Protein AF-A0A383CUU1-F1 (afdb_monomer_lite)

Foldseek 3Di:
DKDQPQPFDKFFAFKAKWFAQAAADPDFDFQCNFAPHQFPWKWFDDPNDTDTDDSRDGGDHFAIMITHHRGIDTTGHIHHGDPFPKDKFFAFKGKGAHHQDKFFVVLVCVVAVQWPFKWFADPLGIDGDRMGHRTTIMITHGNGIDIDRNVVRRVCVVDDDDDDDDDDDDAFDWDWDADPVGRIAIAGEADQDWDFDHPDDDAQDWDKWKADPVRTTTSYDHHDPDDDDIDMDTGHRD

Sequence (238 aa):
NYYPDKNNSSLHAGWNLLSFPLTGELGTHTIADILPTAPLSVFAFTGGSYETVATTASLVPGRGYWVNLPSGGAWTIVGQLVTNKNVSIAAGWQMIGAFDKEIDVAVLKLAYSTIQSVFGYDSEGYYHAKDMKPGKGYWANFGAAVTIDFLALEEASGSVATKPVVAPPTAPAILVASTDEGKEQQLQLGADYVHHLPPRPPAGTFDIRIHDDSGNASWGVVRQSLPATYRVTLQAVN

Secondary structure (DSSP, 8-state):
--------EEE-SEEEEEE--SBPGGG--BHHHHSSS--SEEEEEETTEEEE--TTSBPPTTBEEEEEESS-EEE----BPPS--EEEE-SEEEEEEB-SS-EEHHHHHHH-TTEEEEEEEETTEEEE-SEE-BTBEEEEEESS-EEEEHHHHHHHTT--PPPP------PPEEEEEE-TTS-EEEEEEEES--PBPPSPPPTTS-EEEEE-TT--EESEEE--SS----EEEEE---

pLDDT: mean 82.27, std 15.25, range [32.5, 97.69]

Radius of gyration: 18.63 Å; chains: 1; bounding box: 54×38×46 Å

Organism: NCBI:txid408172

Structure (mmCIF, N/CA/C/O backbone):
data_AF-A0A383CUU1-F1
#
_entry.id   AF-A0A383CUU1-F1
#
loop_
_atom_site.group_PDB
_atom_site.id
_atom_site.type_symbol
_atom_site.label_atom_id
_atom_site.label_alt_id
_atom_site.label_comp_id
_atom_site.label_asym_id
_atom_site.label_entity_id
_atom_site.label_seq_id
_atom_site.pdbx_PDB_ins_code
_atom_site.Cartn_x
_atom_site.Cartn_y
_atom_site.Cartn_z
_atom_site.occupancy
_atom_site.B_iso_or_equiv
_atom_site.auth_seq_id
_atom_site.auth_comp_id
_atom_site.auth_asym_id
_atom_site.auth_atom_id
_atom_site.pdbx_PDB_model_num
ATOM 1 N N . ASN A 1 1 ? 16.512 14.968 -18.721 1.00 32.50 1 ASN A N 1
ATOM 2 C CA . ASN A 1 1 ? 15.066 14.672 -18.665 1.00 32.50 1 ASN A CA 1
ATOM 3 C C . ASN A 1 1 ? 14.583 14.891 -17.245 1.00 32.50 1 ASN A C 1
ATOM 5 O O . ASN A 1 1 ? 14.475 13.942 -16.485 1.00 32.50 1 ASN A O 1
ATOM 9 N N . TYR A 1 2 ? 14.397 16.162 -16.893 1.00 34.38 2 TYR A N 1
ATOM 10 C CA . TYR A 1 2 ? 13.783 16.610 -15.645 1.00 34.38 2 TYR A CA 1
ATOM 11 C C . TYR A 1 2 ? 12.270 16.507 -15.843 1.00 34.38 2 TYR A C 1
ATOM 13 O O . TYR A 1 2 ? 11.777 17.038 -16.838 1.00 34.38 2 TYR A O 1
ATOM 21 N N . TYR A 1 3 ? 11.559 15.787 -14.976 1.00 40.22 3 TYR A N 1
ATOM 22 C CA . TYR A 1 3 ? 10.095 15.763 -14.975 1.00 40.22 3 TYR A CA 1
ATOM 23 C C . TYR A 1 3 ? 9.596 16.823 -13.982 1.00 40.22 3 TYR A C 1
ATOM 25 O O . TYR A 1 3 ? 9.692 16.603 -12.777 1.00 40.22 3 TYR A O 1
ATOM 33 N N . PRO A 1 4 ? 9.099 17.986 -14.447 1.00 33.94 4 PRO A N 1
ATOM 34 C CA . PRO A 1 4 ? 8.536 19.022 -13.586 1.00 33.94 4 PRO A CA 1
ATOM 35 C C . PRO A 1 4 ? 7.071 18.760 -13.217 1.00 33.94 4 PRO A C 1
ATOM 37 O O . PRO A 1 4 ? 6.442 19.655 -12.649 1.00 33.94 4 PRO A O 1
ATOM 40 N N . ASP A 1 5 ? 6.504 17.593 -13.558 1.00 39.03 5 ASP A N 1
ATOM 41 C CA . ASP A 1 5 ? 5.102 17.300 -13.273 1.00 39.03 5 ASP A CA 1
ATOM 42 C C . ASP A 1 5 ? 4.894 17.219 -11.767 1.00 39.03 5 ASP A C 1
ATOM 44 O O . ASP A 1 5 ? 5.184 16.246 -11.069 1.00 39.03 5 ASP A O 1
ATOM 48 N N . LYS A 1 6 ? 4.414 18.358 -11.284 1.00 42.53 6 LYS A N 1
ATOM 49 C CA . LYS A 1 6 ? 4.060 18.697 -9.925 1.00 42.53 6 LYS A CA 1
ATOM 50 C C . LYS A 1 6 ? 2.872 17.827 -9.532 1.00 42.53 6 LYS A C 1
ATOM 52 O O . LYS A 1 6 ? 1.737 18.298 -9.499 1.00 42.53 6 LYS A O 1
ATOM 57 N N . ASN A 1 7 ? 3.127 16.556 -9.235 1.00 45.34 7 ASN A N 1
ATOM 58 C CA . ASN A 1 7 ? 2.178 15.689 -8.549 1.00 45.34 7 ASN A CA 1
ATOM 59 C C . ASN A 1 7 ? 2.023 16.226 -7.127 1.00 45.34 7 ASN A C 1
ATOM 61 O O . ASN A 1 7 ? 2.636 15.730 -6.187 1.00 45.34 7 ASN A O 1
ATOM 65 N N . ASN A 1 8 ? 1.249 17.306 -6.992 1.00 46.88 8 ASN A N 1
ATOM 66 C CA . ASN A 1 8 ? 0.996 18.013 -5.747 1.00 46.88 8 ASN A CA 1
ATOM 67 C C . ASN A 1 8 ? 0.046 17.177 -4.887 1.00 46.88 8 ASN A C 1
ATOM 69 O O . ASN A 1 8 ? -1.123 17.501 -4.696 1.00 46.88 8 ASN A O 1
ATOM 73 N N . SER A 1 9 ? 0.548 16.044 -4.416 1.00 57.59 9 SER A N 1
ATOM 74 C CA . SER A 1 9 ? -0.109 15.248 -3.401 1.00 57.59 9 SER A CA 1
ATOM 75 C C . SER A 1 9 ? 0.094 15.968 -2.075 1.00 57.59 9 SER A C 1
ATOM 77 O O . SER A 1 9 ? 1.211 16.022 -1.564 1.00 57.59 9 SER A O 1
ATOM 79 N N . SER A 1 10 ? -0.969 16.542 -1.515 1.00 74.31 10 SER A N 1
ATOM 80 C CA . SER A 1 10 ? -0.917 17.067 -0.153 1.00 74.31 10 SER A CA 1
ATOM 81 C C . SER A 1 10 ? -0.683 15.910 0.814 1.00 74.31 10 SER A C 1
ATOM 83 O O . SER A 1 10 ? -1.452 14.943 0.832 1.00 74.31 10 SER A O 1
ATOM 85 N N . LEU A 1 11 ? 0.390 16.003 1.591 1.00 87.62 11 LEU A N 1
ATOM 86 C CA . LEU A 1 11 ? 0.636 15.127 2.728 1.00 87.62 11 LEU A CA 1
ATOM 87 C C . LEU A 1 11 ? -0.047 15.719 3.953 1.00 87.62 11 LEU A C 1
ATOM 89 O O . LEU A 1 11 ? -0.121 16.943 4.093 1.00 87.62 11 LEU A O 1
ATOM 93 N N . HIS A 1 12 ? -0.528 14.864 4.845 1.00 87.62 12 HIS A N 1
ATOM 94 C CA . HIS A 1 12 ? -1.122 15.283 6.110 1.00 87.62 12 HIS A CA 1
ATOM 95 C C . HIS A 1 12 ? -0.222 14.900 7.286 1.00 87.62 12 HIS A C 1
ATOM 97 O O . HIS A 1 12 ? 0.665 14.056 7.157 1.00 87.62 12 HIS A O 1
ATOM 103 N N . ALA A 1 13 ? -0.448 15.527 8.441 1.00 89.31 13 ALA A N 1
ATOM 104 C CA . ALA A 1 13 ? 0.181 15.085 9.680 1.00 89.31 13 ALA A CA 1
ATOM 105 C C . ALA A 1 13 ? -0.281 13.655 10.016 1.00 89.31 13 ALA A C 1
ATOM 107 O O . ALA A 1 13 ? -1.430 13.289 9.744 1.00 89.31 13 ALA A O 1
ATOM 108 N N . GLY A 1 14 ? 0.600 12.850 10.602 1.00 91.19 14 GLY A N 1
ATOM 109 C CA . GLY A 1 14 ? 0.352 11.436 10.859 1.00 91.19 14 GLY A CA 1
ATOM 110 C C . GLY A 1 14 ? 0.777 10.523 9.704 1.00 91.19 14 GLY A C 1
ATOM 111 O O . GLY A 1 14 ? 1.650 10.853 8.897 1.00 91.19 14 GLY A O 1
ATOM 112 N N . TRP A 1 15 ? 0.167 9.340 9.645 1.00 93.19 15 TRP A N 1
ATOM 113 C CA . TRP A 1 15 ? 0.518 8.278 8.702 1.00 93.19 15 TRP A CA 1
ATOM 114 C C . TRP A 1 15 ? 0.033 8.541 7.280 1.00 93.19 15 TRP A C 1
ATOM 116 O O . TRP A 1 15 ? -1.159 8.668 7.051 1.00 93.19 15 TRP A O 1
ATOM 126 N N . ASN A 1 16 ? 0.950 8.516 6.317 1.00 93.44 16 ASN A N 1
ATOM 127 C CA . ASN A 1 16 ? 0.679 8.585 4.886 1.00 93.44 16 ASN A CA 1
ATOM 128 C C . ASN A 1 16 ? 1.178 7.293 4.218 1.00 93.44 16 ASN A C 1
ATOM 130 O O . ASN A 1 16 ? 2.257 6.802 4.560 1.00 93.44 16 ASN A O 1
ATOM 134 N N . LEU A 1 17 ? 0.430 6.761 3.246 1.00 94.81 17 LEU A N 1
ATOM 135 C CA . LEU A 1 17 ? 0.862 5.631 2.419 1.00 94.81 17 LEU A CA 1
ATOM 136 C C . LEU A 1 17 ? 1.432 6.163 1.099 1.00 94.81 17 LEU A C 1
ATOM 138 O O . LEU A 1 17 ? 0.693 6.662 0.249 1.00 94.81 17 LEU A O 1
ATOM 142 N N . LEU A 1 18 ? 2.753 6.097 0.942 1.00 92.81 18 LEU A N 1
ATOM 143 C CA . LEU A 1 18 ? 3.490 6.728 -0.156 1.00 92.81 18 LEU A CA 1
ATOM 144 C C . LEU A 1 18 ? 4.252 5.695 -0.979 1.00 92.81 18 LEU A C 1
ATOM 146 O O . LEU A 1 18 ? 4.607 4.633 -0.483 1.00 92.81 18 LEU A O 1
ATOM 150 N N . SER A 1 19 ? 4.536 6.012 -2.234 1.00 92.25 19 SER A N 1
ATOM 151 C CA . SER A 1 19 ? 5.450 5.251 -3.084 1.00 92.25 19 SER A CA 1
ATOM 152 C C . SER A 1 19 ? 6.331 6.208 -3.864 1.00 92.25 19 SER A C 1
ATOM 154 O O . SER A 1 19 ? 5.943 7.345 -4.104 1.00 92.25 19 SER A O 1
ATOM 156 N N . PHE A 1 20 ? 7.525 5.775 -4.253 1.00 87.44 20 PHE A N 1
ATOM 157 C CA . PHE A 1 20 ? 8.417 6.617 -5.035 1.00 87.44 20 PHE A CA 1
ATOM 158 C C . PHE A 1 20 ? 8.351 6.232 -6.521 1.00 87.44 20 PHE A C 1
ATOM 160 O O . PHE A 1 20 ? 8.682 5.097 -6.856 1.00 87.44 20 PHE A O 1
ATOM 167 N N . PRO A 1 21 ? 7.917 7.133 -7.420 1.00 85.81 21 PRO A N 1
ATOM 168 C CA . PRO A 1 21 ? 7.701 6.790 -8.825 1.00 85.81 21 PRO A CA 1
ATOM 169 C C . PRO A 1 21 ? 8.946 6.923 -9.713 1.00 85.81 21 PRO A C 1
ATOM 171 O O . PRO A 1 21 ? 8.952 6.422 -10.834 1.00 85.81 21 PRO A O 1
ATOM 174 N N . LEU A 1 22 ? 9.985 7.617 -9.242 1.00 83.06 22 LEU A N 1
ATOM 175 C CA . LEU A 1 22 ? 11.176 7.973 -10.020 1.00 83.06 22 LEU A CA 1
ATOM 176 C C . LEU A 1 22 ? 12.418 7.271 -9.472 1.00 83.06 22 LEU A C 1
ATOM 178 O O . LEU A 1 22 ? 12.426 6.780 -8.351 1.00 83.06 22 LEU A O 1
ATOM 182 N N . THR A 1 23 ? 13.501 7.249 -10.238 1.00 74.81 23 THR A N 1
ATOM 183 C CA . THR A 1 23 ? 14.843 6.997 -9.695 1.00 74.81 23 THR A CA 1
ATOM 184 C C . THR A 1 23 ? 15.490 8.314 -9.306 1.00 74.81 23 THR A C 1
ATOM 186 O O . THR A 1 23 ? 15.286 9.330 -9.967 1.00 74.81 23 THR A O 1
ATOM 189 N N . GLY A 1 24 ? 16.293 8.304 -8.247 1.00 60.53 24 GLY A N 1
ATOM 190 C CA . GLY A 1 24 ? 17.065 9.480 -7.878 1.00 60.53 24 GLY A CA 1
ATOM 191 C C . GLY A 1 24 ? 18.033 9.923 -8.979 1.00 60.53 24 GLY A C 1
ATOM 192 O O . GLY A 1 24 ? 18.607 9.071 -9.658 1.00 60.53 24 GLY A O 1
ATOM 193 N N . GLU A 1 25 ? 18.246 11.231 -9.153 1.00 52.41 25 GLU A N 1
ATOM 194 C CA . GLU A 1 25 ? 19.372 11.702 -9.969 1.00 52.41 25 GLU A CA 1
ATOM 195 C C . GLU A 1 25 ? 20.669 11.249 -9.287 1.00 52.41 25 GLU A C 1
ATOM 197 O O . GLU A 1 25 ? 20.920 11.615 -8.145 1.00 52.41 25 GLU A O 1
ATOM 202 N N . LEU A 1 26 ? 21.457 10.395 -9.952 1.00 43.78 26 LEU A N 1
ATOM 203 C CA . LEU A 1 26 ? 22.801 9.982 -9.519 1.00 43.78 26 LEU A CA 1
ATOM 204 C C . LEU A 1 26 ? 22.948 9.749 -7.994 1.00 43.78 26 LEU A C 1
ATOM 206 O O . LEU A 1 26 ? 23.796 10.342 -7.336 1.00 43.78 26 LEU A O 1
ATOM 210 N N . GLY A 1 27 ? 22.164 8.822 -7.437 1.00 44.53 27 GLY A N 1
ATOM 211 C CA . GLY A 1 27 ? 22.621 8.035 -6.287 1.00 44.53 27 GLY A CA 1
ATOM 212 C C . GLY A 1 27 ? 22.133 8.380 -4.879 1.00 44.53 27 GLY A C 1
ATOM 213 O O . GLY A 1 27 ? 22.355 7.538 -4.018 1.00 44.53 27 GLY A O 1
ATOM 214 N N . THR A 1 28 ? 21.430 9.478 -4.588 1.00 51.75 28 THR A N 1
ATOM 215 C CA . THR A 1 28 ? 20.872 9.675 -3.226 1.00 51.75 28 THR A CA 1
ATOM 216 C C . THR A 1 28 ? 19.628 10.562 -3.210 1.00 51.75 28 THR A C 1
ATOM 218 O O . THR A 1 28 ? 19.731 11.776 -3.087 1.00 51.75 28 THR A O 1
ATOM 221 N N . HIS A 1 29 ? 18.443 9.951 -3.272 1.00 62.47 29 HIS A N 1
ATOM 222 C CA . HIS A 1 29 ? 17.243 10.550 -2.687 1.00 62.47 29 HIS A CA 1
ATOM 223 C C . HIS A 1 29 ? 16.831 9.645 -1.538 1.00 62.47 29 HIS A C 1
ATOM 225 O O . HIS A 1 29 ? 16.256 8.569 -1.734 1.00 62.47 29 HIS A O 1
ATOM 231 N N . THR A 1 30 ? 17.243 10.032 -0.340 1.00 74.00 30 THR A N 1
ATOM 232 C CA . THR A 1 30 ? 16.754 9.400 0.874 1.00 74.00 30 THR A CA 1
ATOM 233 C C . THR A 1 30 ? 15.321 9.850 1.130 1.00 74.00 30 THR A C 1
ATOM 235 O O . THR A 1 30 ? 14.826 10.806 0.528 1.00 74.00 30 THR A O 1
ATOM 238 N N . ILE A 1 31 ? 14.632 9.172 2.040 1.00 74.88 31 ILE A N 1
ATOM 239 C CA . ILE A 1 31 ? 13.267 9.545 2.423 1.00 74.88 31 ILE A CA 1
ATOM 240 C C . ILE A 1 31 ? 13.223 10.974 2.981 1.00 74.88 31 ILE A C 1
ATOM 242 O O . ILE A 1 31 ? 12.268 11.704 2.728 1.00 74.88 31 ILE A O 1
ATOM 246 N N . ALA A 1 32 ? 14.266 11.391 3.699 1.00 74.25 32 ALA A N 1
ATOM 247 C CA . ALA A 1 32 ? 14.368 12.741 4.242 1.00 74.25 32 ALA A CA 1
ATOM 248 C C . ALA A 1 32 ? 14.511 13.828 3.159 1.00 74.25 32 ALA A C 1
ATOM 250 O O . ALA A 1 32 ? 14.015 14.931 3.362 1.00 74.25 32 ALA A O 1
ATOM 251 N N . ASP A 1 33 ? 15.134 13.522 2.016 1.00 74.31 33 ASP A N 1
ATOM 252 C CA . ASP A 1 33 ? 15.413 14.515 0.965 1.00 74.31 33 ASP A CA 1
ATOM 253 C C . ASP A 1 33 ? 14.174 14.881 0.143 1.00 74.31 33 ASP A C 1
ATOM 255 O O . ASP A 1 33 ? 14.119 15.940 -0.480 1.00 74.31 33 ASP A O 1
ATOM 259 N N . ILE A 1 34 ? 13.185 13.986 0.102 1.00 76.19 34 ILE A N 1
ATOM 260 C CA . ILE A 1 34 ? 12.019 14.128 -0.776 1.00 76.19 34 ILE A CA 1
ATOM 261 C C . ILE A 1 34 ? 10.753 14.561 -0.043 1.00 76.19 34 ILE A C 1
ATOM 263 O O . ILE A 1 34 ? 9.751 14.847 -0.694 1.00 76.19 34 ILE A O 1
ATOM 267 N N . LEU A 1 35 ? 10.755 14.562 1.290 1.00 82.06 35 LEU A N 1
ATOM 268 C CA . LEU A 1 35 ? 9.591 14.915 2.098 1.00 82.06 35 LEU A CA 1
ATOM 269 C C . LEU A 1 35 ? 9.669 16.378 2.555 1.00 82.06 35 LEU A C 1
ATOM 271 O O . LEU A 1 35 ? 10.759 16.886 2.804 1.00 82.06 35 LEU A O 1
ATOM 275 N N . PRO A 1 36 ? 8.522 17.061 2.727 1.00 78.56 36 PRO A N 1
ATOM 276 C CA . PRO A 1 36 ? 8.498 18.453 3.185 1.00 78.56 36 PRO A CA 1
ATOM 277 C C . PRO A 1 36 ? 9.063 18.638 4.600 1.00 78.56 36 PRO A C 1
ATOM 279 O O . PRO A 1 36 ? 9.507 19.727 4.953 1.00 78.56 36 PRO A O 1
ATOM 282 N N . THR A 1 37 ? 9.033 17.583 5.415 1.00 84.94 37 THR A N 1
ATOM 283 C CA . THR A 1 37 ? 9.586 17.544 6.770 1.00 84.94 37 THR A CA 1
ATOM 284 C C . THR A 1 37 ? 10.170 16.168 7.046 1.00 84.94 37 THR A C 1
ATOM 286 O O . THR A 1 37 ? 9.655 15.171 6.534 1.00 84.94 37 THR A O 1
ATOM 289 N N . ALA A 1 38 ? 11.184 16.099 7.911 1.00 88.31 38 ALA A N 1
ATOM 290 C CA . ALA A 1 38 ? 11.736 14.824 8.354 1.00 88.31 38 ALA A CA 1
ATOM 291 C C . ALA A 1 38 ? 10.626 13.942 8.968 1.00 88.31 38 ALA A C 1
ATOM 293 O O . ALA A 1 38 ? 9.900 14.409 9.854 1.00 88.31 38 ALA A O 1
ATOM 294 N N . PRO A 1 39 ? 10.459 12.690 8.506 1.00 91.44 39 PRO A N 1
ATOM 295 C CA . PRO A 1 39 ? 9.429 11.812 9.034 1.00 91.44 39 PRO A CA 1
ATOM 296 C C . PRO A 1 39 ? 9.790 11.332 10.440 1.00 91.44 39 PRO A C 1
ATOM 298 O O . PRO A 1 39 ? 10.954 11.087 10.756 1.00 91.44 39 PRO A O 1
ATOM 301 N N . LEU A 1 40 ? 8.765 11.152 11.270 1.00 92.19 40 LEU A N 1
ATOM 302 C CA . LEU A 1 40 ? 8.879 10.580 12.610 1.00 92.19 40 LEU A CA 1
ATOM 303 C C . LEU A 1 40 ? 9.197 9.085 12.552 1.00 92.19 40 LEU A C 1
ATOM 305 O O . LEU A 1 40 ? 9.885 8.550 13.417 1.00 92.19 40 LEU A O 1
ATOM 309 N N . SER A 1 41 ? 8.648 8.382 11.562 1.00 92.81 41 SER A N 1
ATOM 310 C CA . SER A 1 41 ? 8.813 6.938 11.396 1.00 92.81 41 SER A CA 1
ATOM 311 C C . SER A 1 41 ? 8.509 6.529 9.963 1.00 92.81 41 SER A C 1
ATOM 313 O O . SER A 1 41 ? 7.649 7.127 9.313 1.00 92.81 41 SER A O 1
ATOM 315 N N . VAL A 1 42 ? 9.184 5.482 9.492 1.00 94.69 42 VAL A N 1
ATOM 316 C CA . VAL A 1 42 ? 8.923 4.880 8.185 1.00 94.69 42 VAL A CA 1
ATOM 317 C C . VAL A 1 42 ? 8.872 3.365 8.323 1.00 94.69 42 VAL A C 1
ATOM 319 O O . VAL A 1 42 ? 9.758 2.774 8.943 1.00 94.69 42 VAL A O 1
ATOM 322 N N . PHE A 1 43 ? 7.866 2.744 7.709 1.00 95.69 43 PHE A N 1
ATOM 323 C CA . PHE A 1 43 ? 7.763 1.293 7.602 1.00 95.69 43 PHE A CA 1
ATOM 324 C C . PHE A 1 43 ? 7.611 0.836 6.152 1.00 95.69 43 PHE A C 1
ATOM 326 O O . PHE A 1 43 ? 6.864 1.426 5.372 1.00 95.69 43 PHE A O 1
ATOM 333 N N . ALA A 1 44 ? 8.284 -0.258 5.814 1.00 94.75 44 ALA A N 1
ATOM 334 C CA . ALA A 1 44 ? 7.991 -1.074 4.642 1.00 94.75 44 ALA A CA 1
ATOM 335 C C . ALA A 1 44 ? 7.259 -2.347 5.084 1.00 94.75 44 ALA A C 1
ATOM 337 O O . ALA A 1 44 ? 7.326 -2.733 6.252 1.00 94.75 44 ALA A O 1
ATOM 338 N N . PHE A 1 45 ? 6.570 -3.005 4.155 1.00 94.75 45 PHE A N 1
ATOM 339 C CA . PHE A 1 45 ? 5.999 -4.327 4.387 1.00 94.75 45 PHE A CA 1
ATOM 340 C C . PHE A 1 45 ? 6.710 -5.357 3.518 1.00 94.75 45 PHE A C 1
ATOM 342 O O . PHE A 1 45 ? 6.639 -5.300 2.289 1.00 94.75 45 PHE A O 1
ATOM 349 N N . THR A 1 46 ? 7.394 -6.291 4.168 1.00 89.88 46 THR A N 1
ATOM 350 C CA . THR A 1 46 ? 8.174 -7.348 3.522 1.00 89.88 46 THR A CA 1
ATOM 351 C C . THR A 1 46 ? 7.873 -8.664 4.228 1.00 89.88 46 THR A C 1
ATOM 353 O O . THR A 1 46 ? 7.733 -8.704 5.448 1.00 89.88 46 THR A O 1
ATOM 356 N N . GLY A 1 47 ? 7.729 -9.755 3.471 1.00 87.25 47 GLY A N 1
ATOM 357 C CA . GLY A 1 47 ? 7.584 -11.095 4.056 1.00 87.25 47 GLY A CA 1
ATOM 358 C C . GLY A 1 47 ? 6.356 -11.285 4.958 1.00 87.25 47 GLY A C 1
ATOM 359 O O . GLY A 1 47 ? 6.353 -12.184 5.790 1.00 87.25 47 GLY A O 1
ATOM 360 N N . GLY A 1 48 ? 5.319 -10.452 4.810 1.00 87.12 48 GLY A N 1
ATOM 361 C CA . GLY A 1 48 ? 4.115 -10.515 5.644 1.00 87.12 48 GLY A CA 1
ATOM 362 C C . GLY A 1 48 ? 4.180 -9.695 6.940 1.00 87.12 48 GLY A C 1
ATOM 363 O O . GLY A 1 48 ? 3.243 -9.765 7.735 1.00 87.12 48 GLY A O 1
ATOM 364 N N . SER A 1 49 ? 5.236 -8.906 7.160 1.00 91.62 49 SER A N 1
ATOM 365 C CA . SER A 1 49 ? 5.420 -8.091 8.367 1.00 91.62 49 SER A CA 1
ATOM 366 C C . SER A 1 49 ? 5.918 -6.677 8.072 1.00 91.62 49 SER A C 1
ATOM 368 O O . SER A 1 49 ? 6.506 -6.416 7.023 1.00 91.62 49 SER A O 1
ATOM 370 N N . TYR A 1 50 ? 5.695 -5.762 9.021 1.00 94.19 50 TYR A N 1
ATOM 371 C CA . TYR A 1 50 ? 6.269 -4.420 8.970 1.00 94.19 50 TYR A CA 1
ATOM 372 C C . TYR A 1 50 ? 7.722 -4.411 9.430 1.00 94.19 50 TYR A C 1
ATOM 374 O O . TYR A 1 50 ? 8.055 -4.954 10.481 1.00 94.19 50 TYR A O 1
ATOM 382 N N . GLU A 1 51 ? 8.553 -3.713 8.670 1.00 94.69 51 GLU A N 1
ATOM 383 C CA . GLU A 1 51 ? 9.966 -3.493 8.948 1.00 94.69 51 GLU A CA 1
ATOM 384 C C . GLU A 1 51 ? 10.232 -1.990 9.007 1.00 94.69 51 GLU A C 1
ATOM 386 O O . GLU A 1 51 ? 9.741 -1.232 8.164 1.00 94.69 51 GLU A O 1
ATOM 391 N N . THR A 1 52 ? 10.992 -1.539 10.007 1.00 94.12 52 THR A N 1
ATOM 392 C CA . THR A 1 52 ? 11.422 -0.140 10.094 1.00 94.12 52 THR A CA 1
ATOM 393 C C . THR A 1 52 ? 12.388 0.182 8.960 1.00 94.12 52 THR A C 1
ATOM 395 O O . THR A 1 52 ? 13.292 -0.591 8.647 1.00 94.12 52 THR A O 1
ATOM 398 N N . VAL A 1 53 ? 12.227 1.358 8.360 1.00 93.00 53 VAL A N 1
ATOM 399 C CA . VAL A 1 53 ? 13.118 1.859 7.311 1.00 93.00 53 VAL A CA 1
ATOM 400 C C . VAL A 1 53 ? 13.813 3.110 7.829 1.00 93.00 53 VAL A C 1
ATOM 402 O O . VAL A 1 53 ? 13.166 4.035 8.320 1.00 93.00 53 VAL A O 1
ATOM 405 N N . ALA A 1 54 ? 15.143 3.143 7.742 1.00 89.00 54 ALA A N 1
ATOM 406 C CA . ALA A 1 54 ? 15.903 4.333 8.102 1.00 89.00 54 ALA A CA 1
ATOM 407 C C . ALA A 1 54 ? 15.526 5.497 7.175 1.00 89.00 54 ALA A C 1
ATOM 409 O O . ALA A 1 54 ? 15.379 5.319 5.968 1.00 89.00 54 ALA A O 1
ATOM 410 N N . THR A 1 55 ? 15.418 6.710 7.712 1.00 83.50 55 THR A N 1
ATOM 411 C CA . THR A 1 55 ? 15.070 7.899 6.913 1.00 83.50 55 THR A CA 1
ATOM 412 C C . THR A 1 55 ? 16.141 8.253 5.879 1.00 83.50 55 THR A C 1
ATOM 414 O O . THR A 1 55 ? 15.837 8.880 4.868 1.00 83.50 55 THR A O 1
ATOM 417 N N . THR A 1 56 ? 17.375 7.795 6.109 1.00 82.62 56 THR A N 1
ATOM 418 C CA . THR A 1 56 ? 18.525 7.888 5.202 1.00 82.62 56 THR A CA 1
ATOM 419 C C . THR A 1 56 ? 18.597 6.742 4.189 1.00 82.62 56 THR A C 1
ATOM 421 O O . THR A 1 56 ? 19.498 6.720 3.354 1.00 82.62 56 THR A O 1
ATOM 424 N N . ALA A 1 57 ? 17.685 5.767 4.250 1.00 83.25 57 ALA A N 1
ATOM 425 C CA . ALA A 1 57 ? 17.653 4.685 3.280 1.00 83.25 57 ALA A CA 1
ATOM 426 C C . ALA A 1 57 ? 17.223 5.211 1.908 1.00 83.25 57 ALA A C 1
ATOM 428 O O . ALA A 1 57 ? 16.368 6.094 1.793 1.00 83.25 57 ALA A O 1
ATOM 429 N N . SER A 1 58 ? 17.805 4.632 0.861 1.00 81.56 58 SER A N 1
ATOM 430 C CA . SER A 1 58 ? 17.353 4.865 -0.506 1.00 81.56 58 SER A CA 1
ATOM 431 C C . SER A 1 58 ? 15.982 4.236 -0.725 1.00 81.56 58 SER A C 1
ATOM 433 O O . SER A 1 58 ? 15.705 3.123 -0.272 1.00 81.56 58 SER A O 1
ATOM 435 N N . LEU A 1 59 ? 15.129 4.946 -1.453 1.00 80.50 59 LEU A N 1
ATOM 436 C CA . LEU A 1 59 ? 13.823 4.440 -1.850 1.00 80.50 59 LEU A CA 1
ATOM 437 C C . LEU A 1 59 ? 13.940 3.508 -3.052 1.00 80.50 59 LEU A C 1
ATOM 439 O O . LEU A 1 59 ? 14.715 3.753 -3.976 1.00 80.50 59 LEU A O 1
ATOM 443 N N . VAL A 1 60 ? 13.131 2.451 -3.042 1.00 88.44 60 VAL A N 1
ATOM 444 C CA . VAL A 1 60 ? 12.977 1.546 -4.181 1.00 88.44 60 VAL A CA 1
ATOM 445 C C . VAL A 1 60 ? 11.791 2.035 -5.013 1.00 88.44 60 VAL A C 1
ATOM 447 O O . VAL A 1 60 ? 10.676 2.081 -4.483 1.00 88.44 60 VAL A O 1
ATOM 450 N N . PRO A 1 61 ? 11.993 2.389 -6.294 1.00 88.75 61 PRO A N 1
ATOM 451 C CA . PRO A 1 61 ? 10.902 2.846 -7.141 1.00 88.75 61 PRO A CA 1
ATOM 452 C C . PRO A 1 61 ? 9.774 1.811 -7.257 1.00 88.75 61 PRO A C 1
ATOM 454 O O . PRO A 1 61 ? 10.035 0.609 -7.322 1.00 88.75 61 PRO A O 1
ATOM 457 N N . GLY A 1 62 ? 8.521 2.267 -7.242 1.00 89.69 62 GLY A N 1
ATOM 458 C CA . GLY A 1 62 ? 7.324 1.417 -7.303 1.00 89.69 62 GLY A CA 1
ATOM 459 C C . GLY A 1 62 ? 7.000 0.644 -6.014 1.00 89.69 62 GLY A C 1
ATOM 460 O O . GLY A 1 62 ? 5.967 -0.023 -5.942 1.00 89.69 62 GLY A O 1
ATOM 461 N N . ARG A 1 63 ? 7.833 0.735 -4.964 1.00 92.38 63 ARG A N 1
ATOM 462 C CA . ARG A 1 63 ? 7.536 0.169 -3.635 1.00 92.38 63 ARG A CA 1
ATOM 463 C C . ARG A 1 63 ? 6.718 1.149 -2.798 1.00 92.38 63 ARG A C 1
ATOM 465 O O . ARG A 1 63 ? 6.971 2.353 -2.841 1.00 92.38 63 ARG A O 1
ATOM 472 N N . GLY A 1 64 ? 5.757 0.641 -2.027 1.00 94.19 64 GLY A N 1
ATOM 473 C CA . GLY A 1 64 ? 5.001 1.428 -1.054 1.00 94.19 64 GLY A CA 1
ATOM 474 C C . GLY A 1 64 ? 5.630 1.437 0.348 1.00 94.19 64 GLY A C 1
ATOM 475 O O . GLY A 1 64 ? 6.243 0.460 0.778 1.00 94.19 64 GLY A O 1
ATOM 476 N N . TYR A 1 65 ? 5.435 2.539 1.070 1.00 94.44 65 TYR A N 1
ATOM 477 C CA . TYR A 1 65 ? 5.959 2.815 2.406 1.00 94.44 65 TYR A CA 1
ATOM 478 C C . TYR A 1 65 ? 4.908 3.538 3.250 1.00 94.44 65 TYR A C 1
ATOM 480 O O . TYR A 1 65 ? 4.221 4.441 2.772 1.00 94.44 65 TYR A O 1
ATOM 488 N N . TRP A 1 66 ? 4.818 3.179 4.524 1.00 96.12 66 TRP A N 1
ATOM 489 C CA . TRP A 1 66 ? 4.142 3.992 5.524 1.00 96.12 66 TRP A CA 1
ATOM 490 C C . TRP A 1 66 ? 5.096 5.055 6.027 1.00 96.12 66 TRP A C 1
ATOM 492 O O . TRP A 1 66 ? 6.192 4.728 6.474 1.00 96.12 66 TRP A O 1
ATOM 502 N N . VAL A 1 67 ? 4.672 6.311 5.996 1.00 93.69 67 VAL A N 1
ATOM 503 C CA . VAL A 1 67 ? 5.477 7.459 6.414 1.00 93.69 67 VAL A CA 1
ATOM 504 C C . VAL A 1 67 ? 4.677 8.284 7.413 1.00 93.69 67 VAL A C 1
ATOM 506 O O . VAL A 1 67 ? 3.628 8.823 7.068 1.00 93.69 67 VAL A O 1
ATOM 509 N N . ASN A 1 68 ? 5.160 8.385 8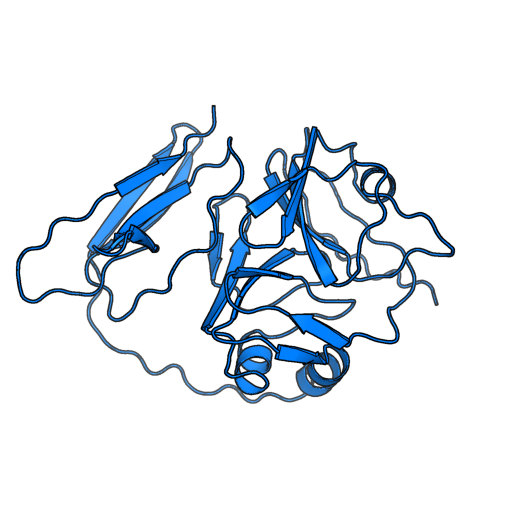.651 1.00 93.38 68 ASN A N 1
ATOM 510 C CA . ASN A 1 68 ? 4.560 9.234 9.676 1.00 93.38 68 ASN A CA 1
ATOM 511 C C . ASN A 1 68 ? 5.217 10.610 9.660 1.00 93.38 68 ASN A C 1
ATOM 513 O O . ASN A 1 68 ? 6.432 10.710 9.841 1.00 93.38 68 ASN A O 1
ATOM 517 N N . LEU A 1 69 ? 4.428 11.661 9.471 1.00 92.50 69 LEU A N 1
ATOM 518 C CA . LEU A 1 69 ? 4.912 13.034 9.409 1.00 92.50 69 LEU A CA 1
ATOM 519 C C . LEU A 1 69 ? 4.445 13.845 10.622 1.00 92.50 69 LEU A C 1
ATOM 521 O O . LEU A 1 69 ? 3.280 13.744 11.010 1.00 92.50 69 LEU A O 1
ATOM 525 N N . PRO A 1 70 ? 5.308 14.708 11.189 1.00 92.12 70 PRO A N 1
ATOM 526 C CA . PRO A 1 70 ? 4.907 15.602 12.275 1.00 92.12 70 PRO A CA 1
ATOM 527 C C . PRO A 1 70 ? 3.923 16.684 11.806 1.00 92.12 70 PRO A C 1
ATOM 529 O O . PRO A 1 70 ? 3.150 17.212 12.601 1.00 92.12 70 PRO A O 1
ATOM 532 N N . SER A 1 71 ? 3.936 17.014 10.514 1.00 90.38 71 SER A N 1
ATOM 533 C CA . SER A 1 71 ? 3.057 18.002 9.896 1.00 90.38 71 SER A CA 1
ATOM 534 C C . SER A 1 71 ? 2.800 17.654 8.435 1.00 90.38 71 SER A C 1
ATOM 536 O O . SER A 1 71 ? 3.632 17.030 7.779 1.00 90.38 71 SER A O 1
ATOM 538 N N . GLY A 1 72 ? 1.655 18.093 7.915 1.00 86.06 72 GLY A N 1
ATOM 539 C CA . GLY A 1 72 ? 1.375 18.013 6.486 1.00 86.06 72 GLY A CA 1
ATOM 540 C C . GLY A 1 72 ? 2.232 18.977 5.665 1.00 86.06 72 GLY A C 1
ATOM 541 O O . GLY A 1 72 ? 2.964 19.808 6.203 1.00 86.06 72 GLY A O 1
ATOM 542 N N . GLY A 1 73 ? 2.120 18.887 4.345 1.00 84.19 73 GLY A N 1
ATOM 543 C CA . GLY A 1 73 ? 2.852 19.770 3.447 1.00 84.19 73 GLY A CA 1
ATOM 544 C C . GLY A 1 73 ? 2.705 19.398 1.981 1.00 84.19 73 GLY A C 1
ATOM 545 O O . GLY A 1 73 ? 2.157 18.350 1.631 1.00 84.19 73 GLY A O 1
ATOM 546 N N . ALA A 1 74 ? 3.206 20.279 1.118 1.00 78.44 74 ALA A N 1
ATOM 547 C CA . ALA A 1 74 ? 3.323 19.987 -0.301 1.00 78.44 74 ALA A CA 1
ATOM 548 C C . ALA A 1 74 ? 4.470 19.002 -0.528 1.00 78.44 74 ALA A C 1
ATOM 550 O O . ALA A 1 74 ? 5.563 19.170 0.009 1.00 78.44 74 ALA A O 1
ATOM 551 N N . TRP A 1 75 ? 4.224 17.997 -1.355 1.00 76.81 75 TRP A N 1
ATOM 552 C CA . TRP A 1 75 ? 5.225 17.016 -1.724 1.00 76.81 75 TRP A CA 1
ATOM 553 C C . TRP A 1 75 ? 5.579 17.170 -3.193 1.00 76.81 75 TRP A C 1
ATOM 555 O O . TRP A 1 75 ? 4.710 17.100 -4.060 1.00 76.81 75 TRP A O 1
ATOM 565 N N . THR A 1 76 ? 6.856 17.432 -3.464 1.00 71.75 76 THR A N 1
ATOM 566 C CA . THR A 1 76 ? 7.376 17.528 -4.828 1.00 71.75 76 THR A CA 1
ATOM 567 C C . THR A 1 76 ? 8.365 16.401 -5.042 1.00 71.75 76 THR A C 1
ATOM 569 O O . THR A 1 76 ? 9.381 16.313 -4.358 1.00 71.75 76 THR A O 1
ATOM 572 N N . ILE A 1 77 ? 8.050 15.535 -5.997 1.00 72.50 77 ILE A N 1
ATOM 573 C CA . ILE A 1 77 ? 8.877 14.393 -6.361 1.00 72.50 77 ILE A CA 1
ATOM 574 C C . ILE A 1 77 ? 9.737 14.819 -7.541 1.00 72.50 77 ILE A C 1
ATOM 576 O O . ILE A 1 77 ? 9.210 15.156 -8.597 1.00 72.50 77 ILE A O 1
ATOM 580 N N . VAL A 1 78 ? 11.053 14.808 -7.360 1.00 73.31 78 VAL A N 1
ATOM 581 C CA . VAL A 1 78 ? 12.017 15.143 -8.411 1.00 73.31 78 VAL A CA 1
ATOM 582 C C . VAL A 1 78 ? 12.965 13.968 -8.588 1.00 73.31 78 VAL A C 1
ATOM 584 O O . VAL A 1 78 ? 13.396 13.361 -7.609 1.00 73.31 78 VAL A O 1
ATOM 587 N N . GLY A 1 79 ? 13.269 13.640 -9.838 1.00 77.56 79 GLY A N 1
ATOM 588 C CA . GLY A 1 79 ? 14.163 12.547 -10.187 1.00 77.56 79 GLY A CA 1
ATOM 589 C C . GLY A 1 79 ? 14.140 12.243 -11.681 1.00 77.56 79 GLY A C 1
ATOM 590 O O . GLY A 1 79 ? 13.569 12.985 -12.484 1.00 77.56 79 GLY A O 1
ATOM 591 N N . GLN A 1 80 ? 14.753 11.121 -12.041 1.00 82.06 80 GLN A N 1
ATOM 592 C CA . GLN A 1 80 ? 14.783 10.586 -13.398 1.00 82.06 80 GLN A CA 1
ATOM 593 C C . GLN A 1 80 ? 13.715 9.511 -13.585 1.00 82.06 80 GLN A C 1
ATOM 595 O O . GLN A 1 80 ? 13.415 8.751 -12.662 1.00 82.06 80 GLN A O 1
ATOM 600 N N . LEU A 1 81 ? 13.178 9.416 -14.802 1.00 85.62 81 LEU A N 1
ATOM 601 C CA . LEU A 1 81 ? 12.251 8.348 -15.162 1.00 85.62 81 LEU A CA 1
ATOM 602 C C . LEU A 1 81 ? 12.900 6.972 -15.029 1.00 85.62 81 LEU A C 1
ATOM 604 O O . LEU A 1 81 ? 14.034 6.757 -15.461 1.00 85.62 81 LEU A O 1
ATOM 608 N N . VAL A 1 82 ? 12.126 6.024 -14.509 1.00 87.81 82 VAL A N 1
ATOM 609 C CA . VAL A 1 82 ? 12.527 4.620 -14.465 1.00 87.81 82 VAL A CA 1
ATOM 610 C C . VAL A 1 82 ? 12.317 4.000 -15.841 1.00 87.81 82 VAL A C 1
ATOM 612 O O . VAL A 1 82 ? 11.207 4.001 -16.363 1.00 87.81 82 VAL A O 1
ATOM 615 N N . THR A 1 83 ? 13.378 3.460 -16.437 1.00 87.44 83 THR A N 1
ATOM 616 C CA . THR A 1 83 ? 13.322 2.870 -17.785 1.00 87.44 83 THR A CA 1
ATOM 617 C C . THR A 1 83 ? 12.855 1.417 -17.785 1.00 87.44 83 THR A C 1
ATOM 619 O O . THR A 1 83 ? 12.178 0.998 -18.716 1.00 87.44 83 THR A O 1
ATOM 622 N N . ASN A 1 84 ? 13.189 0.648 -16.746 1.00 88.88 84 ASN A N 1
ATOM 623 C CA . ASN A 1 84 ? 12.704 -0.717 -16.561 1.00 88.88 84 ASN A CA 1
ATOM 624 C C . ASN A 1 84 ? 11.735 -0.767 -15.381 1.00 88.88 84 ASN A C 1
ATOM 626 O O . ASN A 1 84 ? 12.153 -0.643 -14.231 1.00 88.88 84 ASN A O 1
ATOM 630 N N . LYS A 1 85 ? 10.452 -0.973 -15.678 1.00 92.62 85 LYS A N 1
ATOM 631 C CA . LYS A 1 85 ? 9.371 -0.992 -14.688 1.00 92.62 85 LYS A CA 1
ATOM 632 C C . LYS A 1 85 ? 8.779 -2.392 -14.490 1.00 92.62 85 LYS A C 1
ATOM 634 O O . LYS A 1 85 ? 7.604 -2.535 -14.166 1.00 92.62 85 LYS A O 1
ATOM 639 N N . ASN A 1 86 ? 9.592 -3.428 -14.693 1.00 92.94 86 ASN A N 1
ATOM 640 C CA . ASN A 1 86 ? 9.223 -4.798 -14.354 1.00 92.94 86 ASN A CA 1
ATOM 641 C C . ASN A 1 86 ? 9.426 -5.041 -12.860 1.00 92.94 86 ASN A C 1
ATOM 643 O O . ASN A 1 86 ? 10.552 -4.981 -12.363 1.00 92.94 86 ASN A O 1
ATOM 647 N N . VAL A 1 87 ? 8.343 -5.344 -12.148 1.00 92.88 87 VAL A N 1
ATOM 648 C CA . VAL A 1 87 ? 8.373 -5.566 -10.700 1.00 92.88 87 VAL A CA 1
ATOM 649 C C . VAL A 1 87 ? 7.882 -6.972 -10.386 1.00 92.88 87 VAL A C 1
ATOM 651 O O . VAL A 1 87 ? 6.751 -7.330 -10.706 1.00 92.88 87 VAL A O 1
ATOM 654 N N . SER A 1 88 ? 8.731 -7.773 -9.743 1.00 94.81 88 SER A N 1
ATOM 655 C CA . SER A 1 88 ? 8.354 -9.092 -9.230 1.00 94.81 88 SER A CA 1
ATOM 656 C C . SER A 1 88 ? 7.648 -8.955 -7.886 1.00 94.81 88 SER A C 1
ATOM 658 O O . SER A 1 88 ? 8.193 -8.392 -6.937 1.00 94.81 88 SER A O 1
ATOM 660 N N . ILE A 1 89 ? 6.440 -9.497 -7.816 1.00 95.25 89 ILE A N 1
ATOM 661 C CA . ILE A 1 89 ? 5.509 -9.367 -6.706 1.00 95.25 89 ILE A CA 1
ATOM 662 C C . ILE A 1 89 ? 5.202 -10.754 -6.140 1.00 95.25 89 ILE A C 1
ATOM 664 O O . ILE A 1 89 ? 4.893 -11.690 -6.880 1.00 95.25 89 ILE A O 1
ATOM 668 N N . ALA A 1 90 ? 5.293 -10.899 -4.820 1.00 95.81 90 ALA A N 1
ATOM 669 C CA . ALA A 1 90 ? 4.933 -12.134 -4.132 1.00 95.81 90 ALA A CA 1
ATOM 670 C C . ALA A 1 90 ? 3.412 -12.251 -3.928 1.00 95.81 90 ALA A C 1
ATOM 672 O O . ALA A 1 90 ? 2.678 -11.269 -4.023 1.00 95.81 90 ALA A O 1
ATOM 673 N N . ALA A 1 91 ? 2.941 -13.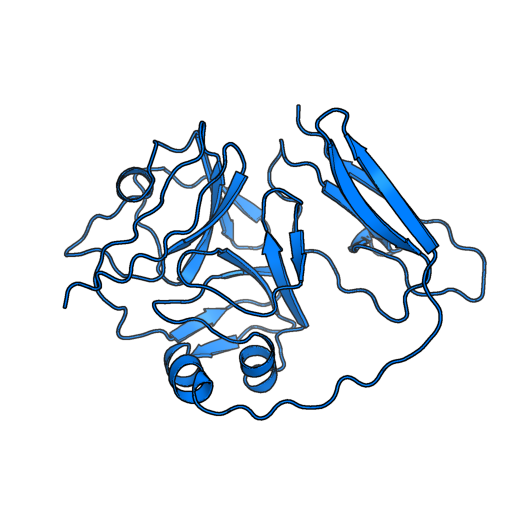459 -3.613 1.00 95.56 91 ALA A N 1
ATOM 674 C CA . ALA A 1 91 ? 1.552 -13.674 -3.212 1.00 95.56 91 ALA A CA 1
ATOM 675 C C . ALA A 1 91 ? 1.225 -12.952 -1.885 1.00 95.56 91 ALA A C 1
ATOM 677 O O . ALA A 1 91 ? 2.115 -12.625 -1.094 1.00 95.56 91 ALA A O 1
ATOM 678 N N . GLY A 1 92 ? -0.062 -12.741 -1.625 1.00 94.81 92 GLY A N 1
ATOM 679 C CA . GLY A 1 92 ? -0.574 -12.036 -0.456 1.00 94.81 92 GLY A CA 1
ATOM 680 C C . GLY A 1 92 ? -0.539 -10.516 -0.607 1.00 94.81 92 GLY A C 1
ATOM 681 O O . GLY A 1 92 ? -0.526 -9.973 -1.712 1.00 94.81 92 GLY A O 1
ATOM 682 N N . TRP A 1 93 ? -0.547 -9.822 0.529 1.00 96.19 93 TRP A N 1
ATOM 683 C CA . TRP A 1 93 ? -0.559 -8.363 0.585 1.00 96.19 93 TRP A CA 1
ATOM 684 C C . TRP A 1 93 ? 0.801 -7.754 0.285 1.00 96.19 93 TRP A C 1
ATOM 686 O O . TRP A 1 93 ? 1.795 -8.102 0.918 1.00 96.19 93 TRP A O 1
ATOM 696 N N . GLN A 1 94 ? 0.821 -6.799 -0.639 1.00 97.06 94 GLN A N 1
ATOM 697 C CA . GLN A 1 94 ? 2.024 -6.101 -1.074 1.00 97.06 94 GLN A CA 1
ATOM 698 C C . GLN A 1 94 ? 1.768 -4.594 -1.094 1.00 97.06 94 GLN A C 1
ATOM 700 O O . GLN A 1 94 ? 0.694 -4.148 -1.505 1.00 97.06 94 GLN A O 1
ATOM 705 N N . MET A 1 95 ? 2.756 -3.815 -0.652 1.00 97.00 95 MET A N 1
ATOM 706 C CA . MET A 1 95 ? 2.740 -2.355 -0.755 1.00 97.00 95 MET A CA 1
ATOM 707 C C . MET A 1 95 ? 3.449 -1.933 -2.039 1.00 97.00 95 MET A C 1
ATOM 709 O O . MET A 1 95 ? 4.668 -2.076 -2.160 1.00 97.00 95 MET A O 1
ATOM 713 N N . ILE A 1 96 ? 2.689 -1.394 -2.984 1.00 95.81 96 ILE A N 1
ATOM 714 C CA . ILE A 1 96 ? 3.159 -0.997 -4.314 1.00 95.81 96 ILE A CA 1
ATOM 715 C C . ILE A 1 96 ? 2.744 0.442 -4.626 1.00 95.81 96 ILE A C 1
ATOM 717 O O . ILE A 1 96 ? 1.918 1.026 -3.928 1.00 95.81 96 ILE A O 1
ATOM 721 N N . GLY A 1 97 ? 3.287 1.019 -5.687 1.00 94.44 97 GLY A N 1
ATOM 722 C CA . GLY A 1 97 ? 2.807 2.278 -6.241 1.00 94.44 97 GLY A CA 1
ATOM 723 C C . GLY A 1 97 ? 3.045 2.363 -7.735 1.00 94.44 97 GLY A C 1
ATOM 724 O O . GLY A 1 97 ? 3.768 1.552 -8.313 1.00 94.44 97 GLY A O 1
ATOM 725 N N . ALA A 1 98 ? 2.392 3.337 -8.359 1.00 92.50 98 ALA A N 1
ATOM 726 C CA . ALA A 1 98 ? 2.636 3.641 -9.757 1.00 92.50 98 ALA A CA 1
ATOM 727 C C . ALA A 1 98 ? 3.986 4.356 -9.929 1.00 92.50 98 ALA A C 1
ATOM 729 O O . ALA A 1 98 ? 4.492 4.991 -8.997 1.00 92.50 98 ALA A O 1
ATOM 730 N N . PHE A 1 99 ? 4.551 4.251 -11.132 1.00 92.00 99 PHE A N 1
ATOM 731 C CA . PHE A 1 99 ? 5.720 5.023 -11.547 1.00 92.00 99 PHE A CA 1
ATOM 732 C C . PHE A 1 99 ? 5.272 6.436 -11.958 1.00 92.00 99 PHE A C 1
ATOM 734 O O . PHE A 1 99 ? 4.448 7.038 -11.279 1.00 92.00 99 PHE A O 1
ATOM 741 N N . ASP A 1 100 ? 5.810 7.020 -13.022 1.00 87.88 100 ASP A N 1
ATOM 742 C CA . ASP A 1 100 ? 5.539 8.404 -13.433 1.00 87.88 100 ASP A CA 1
ATOM 743 C C . ASP A 1 100 ? 4.154 8.648 -14.051 1.00 87.88 100 ASP A C 1
ATOM 745 O O . ASP A 1 100 ? 3.795 9.803 -14.279 1.00 87.88 100 ASP A O 1
ATOM 749 N N . LYS A 1 101 ? 3.348 7.608 -14.278 1.00 88.56 101 LYS A N 1
ATOM 750 C CA . LYS A 1 101 ? 2.002 7.734 -14.848 1.00 88.56 101 LYS A CA 1
ATOM 751 C C . LYS A 1 101 ? 0.951 7.032 -14.003 1.00 88.56 101 LYS A C 1
ATOM 753 O O . LYS A 1 101 ? 1.224 6.036 -13.342 1.00 88.56 101 LYS A O 1
ATOM 758 N N . GLU A 1 102 ? -0.262 7.572 -14.044 1.00 89.88 102 GLU A N 1
ATOM 759 C CA . GLU A 1 102 ? -1.425 6.975 -13.393 1.00 89.88 102 GLU A CA 1
ATOM 760 C C . GLU A 1 102 ? -1.819 5.651 -14.064 1.00 89.88 102 GLU A C 1
ATOM 762 O O . GLU A 1 102 ? -1.766 5.513 -15.290 1.00 89.88 102 GLU A O 1
ATOM 767 N N . ILE A 1 103 ? -2.219 4.677 -13.247 1.00 91.00 103 ILE A N 1
ATOM 768 C CA . ILE A 1 103 ? -2.654 3.352 -13.697 1.00 91.00 103 ILE A CA 1
ATOM 769 C C . ILE A 1 103 ? -4.076 3.114 -13.225 1.00 91.00 103 ILE A C 1
ATOM 771 O O . ILE A 1 103 ? -4.351 3.126 -12.026 1.00 91.00 103 ILE A O 1
ATOM 775 N N . ASP A 1 104 ? -4.970 2.841 -14.165 1.00 91.31 104 ASP A N 1
ATOM 776 C CA . ASP A 1 104 ? -6.331 2.423 -13.856 1.00 91.31 104 ASP A CA 1
ATOM 777 C C . ASP A 1 104 ? -6.327 0.996 -13.268 1.00 91.31 104 ASP A C 1
ATOM 779 O O . ASP A 1 104 ? -5.747 0.056 -13.826 1.00 91.31 104 ASP A O 1
ATOM 783 N N . VAL A 1 105 ? -6.972 0.823 -12.111 1.00 92.31 105 VAL A N 1
ATOM 784 C CA . VAL A 1 105 ? -6.989 -0.456 -11.383 1.00 92.31 105 VAL A CA 1
ATOM 785 C C . VAL A 1 105 ? -7.777 -1.528 -12.141 1.00 92.31 105 VAL A C 1
ATOM 787 O O . VAL A 1 105 ? -7.451 -2.712 -12.035 1.00 92.31 105 VAL A O 1
ATOM 790 N N . ALA A 1 106 ? -8.793 -1.162 -12.925 1.00 89.31 106 ALA A N 1
ATOM 791 C CA . ALA A 1 106 ? -9.521 -2.116 -13.755 1.00 89.31 106 ALA A CA 1
ATOM 792 C C . ALA A 1 106 ? -8.637 -2.649 -14.892 1.00 89.31 106 ALA A C 1
ATOM 794 O O . ALA A 1 106 ? -8.651 -3.854 -15.148 1.00 89.31 106 ALA A O 1
ATOM 795 N N . VAL A 1 107 ? -7.819 -1.793 -15.513 1.00 90.44 107 VAL A N 1
ATOM 796 C CA . VAL A 1 107 ? -6.826 -2.198 -16.527 1.00 90.44 107 VAL A CA 1
ATOM 797 C C . VAL A 1 107 ? -5.767 -3.111 -15.922 1.00 90.44 107 VAL A C 1
ATOM 799 O O . VAL A 1 107 ? -5.493 -4.186 -16.457 1.00 90.44 107 VAL A O 1
ATOM 802 N N . LEU A 1 108 ? -5.238 -2.732 -14.758 1.00 93.38 108 LEU A N 1
ATOM 803 C CA 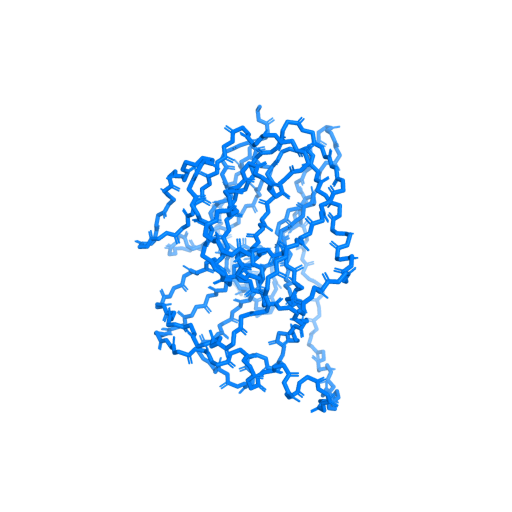. LEU A 1 108 ? -4.286 -3.541 -14.004 1.00 93.38 108 LEU A CA 1
ATOM 804 C C . LEU A 1 108 ? -4.849 -4.943 -13.699 1.00 93.38 108 LEU A C 1
ATOM 806 O O . LEU A 1 108 ? -4.191 -5.948 -13.963 1.00 93.38 108 LEU A O 1
ATOM 810 N N . LYS A 1 109 ? -6.084 -5.029 -13.191 1.00 92.00 109 LYS A N 1
ATOM 811 C CA . LYS A 1 109 ? -6.742 -6.310 -12.876 1.00 92.00 109 LYS A CA 1
ATOM 812 C C . LYS A 1 109 ? -7.091 -7.132 -14.118 1.00 92.00 109 LYS A C 1
ATOM 814 O O . LYS A 1 109 ? -7.102 -8.359 -14.039 1.00 92.00 109 LYS A O 1
ATOM 819 N N . LEU A 1 110 ? -7.381 -6.483 -15.247 1.00 91.25 110 LEU A N 1
ATOM 820 C CA . LEU A 1 110 ? -7.629 -7.163 -16.518 1.00 91.25 110 LEU A CA 1
ATOM 821 C C . LEU A 1 110 ? -6.353 -7.822 -17.056 1.00 91.25 110 LEU A C 1
ATOM 823 O O . LEU A 1 110 ? -6.411 -8.952 -17.534 1.00 91.25 110 LEU A O 1
ATOM 827 N N . ALA A 1 111 ? -5.213 -7.134 -16.953 1.00 92.88 111 ALA A N 1
ATOM 828 C CA . ALA A 1 111 ? -3.918 -7.659 -17.377 1.00 92.88 111 ALA A CA 1
ATOM 829 C C . ALA A 1 111 ? -3.378 -8.742 -16.424 1.00 92.88 111 ALA A C 1
ATOM 831 O O . ALA A 1 111 ? -2.753 -9.702 -16.871 1.00 92.88 111 ALA A O 1
ATOM 832 N N . TYR A 1 112 ? -3.649 -8.619 -15.120 1.00 94.88 112 TYR A N 1
ATOM 833 C CA . TYR A 1 112 ? -3.114 -9.508 -14.090 1.00 94.88 112 TYR A CA 1
ATOM 834 C C . TYR A 1 112 ? -4.228 -10.041 -13.178 1.00 94.88 112 TYR A C 1
ATOM 836 O O . TYR A 1 112 ? -4.497 -9.510 -12.099 1.00 94.88 112 TYR A O 1
ATOM 844 N N . SER A 1 113 ? -4.837 -11.162 -13.577 1.00 91.19 113 SER A N 1
ATOM 845 C CA . SER A 1 113 ? -5.989 -11.772 -12.888 1.00 91.19 113 SER A CA 1
ATOM 846 C C . SER A 1 113 ? -5.710 -12.267 -11.461 1.00 91.19 113 SER A C 1
ATOM 848 O O . SER A 1 113 ? -6.643 -12.577 -10.725 1.00 91.19 113 SER A O 1
ATOM 850 N N . THR A 1 114 ? -4.437 -12.356 -11.059 1.00 93.62 114 THR A N 1
ATOM 851 C CA . THR A 1 114 ? -4.032 -12.679 -9.680 1.00 93.62 114 THR A CA 1
ATOM 852 C C . THR A 1 114 ? -4.403 -11.569 -8.685 1.00 93.62 114 THR A C 1
ATOM 854 O O . THR A 1 114 ? -4.518 -11.826 -7.488 1.00 93.62 114 THR A O 1
ATOM 857 N N . ILE A 1 115 ? -4.619 -10.336 -9.157 1.00 94.31 115 ILE A N 1
ATOM 858 C CA . ILE A 1 115 ? -4.925 -9.187 -8.303 1.00 94.31 115 ILE A CA 1
ATOM 859 C C . ILE A 1 115 ? -6.379 -9.263 -7.839 1.00 94.31 115 ILE A C 1
ATOM 861 O O . ILE A 1 115 ? -7.323 -9.054 -8.604 1.00 94.31 115 ILE A O 1
ATOM 865 N N . GLN A 1 116 ? -6.565 -9.513 -6.548 1.00 91.00 116 GLN A N 1
ATOM 866 C CA . GLN A 1 116 ? -7.884 -9.658 -5.940 1.00 91.00 116 GLN A CA 1
ATOM 867 C C . GLN A 1 116 ? -8.488 -8.286 -5.614 1.00 91.00 116 GLN A C 1
ATOM 869 O O . GLN A 1 116 ? -9.636 -7.988 -5.965 1.00 91.00 116 GLN A O 1
ATOM 874 N N . SER A 1 117 ? -7.693 -7.409 -5.001 1.00 91.56 117 SER A N 1
ATOM 875 C CA . SER A 1 117 ? -8.133 -6.098 -4.520 1.00 91.56 117 SER A CA 1
ATOM 876 C C . SER A 1 117 ? -6.975 -5.113 -4.423 1.00 91.56 117 SER A C 1
ATOM 878 O O . SER A 1 117 ? -5.859 -5.518 -4.099 1.00 91.56 117 SER A O 1
ATOM 880 N N . VAL A 1 118 ? -7.270 -3.829 -4.637 1.00 95.44 118 VAL A N 1
ATOM 881 C CA . VAL A 1 118 ? -6.328 -2.720 -4.453 1.00 95.44 118 VAL A CA 1
ATOM 882 C C . VAL A 1 118 ? -6.971 -1.666 -3.554 1.00 95.44 118 VAL A C 1
ATOM 884 O O . VAL A 1 118 ? -8.135 -1.305 -3.746 1.00 95.44 118 VAL A O 1
ATOM 887 N N . PHE A 1 119 ? -6.219 -1.191 -2.567 1.00 93.81 119 PHE A N 1
ATOM 888 C CA . PHE A 1 119 ? -6.655 -0.205 -1.588 1.00 93.81 119 PHE A CA 1
ATOM 889 C C . PHE A 1 119 ? -5.649 0.937 -1.493 1.00 93.81 119 PHE A C 1
ATOM 891 O O . PHE A 1 119 ? -4.441 0.706 -1.455 1.00 93.81 119 PHE A O 1
ATOM 898 N N . GLY A 1 120 ? -6.157 2.163 -1.432 1.00 93.38 120 GLY A N 1
ATOM 899 C CA . GLY A 1 120 ? -5.387 3.338 -1.039 1.00 93.38 120 GLY A CA 1
ATOM 900 C C . GLY A 1 120 ? -5.643 3.684 0.425 1.00 93.38 120 GLY A C 1
ATOM 901 O O . GLY A 1 120 ? -6.453 3.037 1.091 1.00 93.38 120 GLY A O 1
ATOM 902 N N . TYR A 1 121 ? -4.944 4.699 0.922 1.00 90.69 121 TYR A N 1
ATOM 903 C CA . TYR A 1 121 ? -5.162 5.246 2.257 1.00 90.69 121 TYR A CA 1
ATOM 904 C C . TYR A 1 121 ? -5.059 6.774 2.247 1.00 90.69 121 TYR A C 1
ATOM 906 O O . TYR A 1 121 ? -4.174 7.329 1.586 1.00 90.69 121 TYR A O 1
ATOM 914 N N . ASP A 1 122 ? -5.940 7.440 2.988 1.00 86.62 122 ASP A N 1
ATOM 915 C CA . ASP A 1 122 ? -5.942 8.886 3.209 1.00 86.62 122 ASP A CA 1
ATOM 916 C C . ASP A 1 122 ? -6.364 9.250 4.650 1.00 86.62 122 ASP A C 1
ATOM 918 O O . ASP A 1 122 ? -6.312 8.424 5.564 1.00 86.62 122 ASP A O 1
ATOM 922 N N . SER A 1 123 ? -6.735 10.512 4.880 1.00 78.12 123 SER A N 1
ATOM 923 C CA . SER A 1 123 ? -7.139 11.014 6.196 1.00 78.12 123 SER A CA 1
ATOM 924 C C . SER A 1 123 ? -8.390 10.343 6.771 1.00 78.12 123 SER A C 1
ATOM 926 O O . SER A 1 123 ? -8.554 10.355 7.992 1.00 78.12 123 SER A O 1
ATOM 928 N N . GLU A 1 124 ? -9.249 9.776 5.922 1.00 76.25 124 GLU A N 1
ATOM 929 C CA . GLU A 1 124 ? -10.473 9.060 6.305 1.00 76.25 124 GLU A CA 1
ATOM 930 C C . GLU A 1 124 ? -10.215 7.560 6.524 1.00 76.25 124 GLU A C 1
ATOM 932 O O . GLU A 1 124 ? -11.048 6.855 7.090 1.00 76.25 124 GLU A O 1
ATOM 937 N N . GLY A 1 125 ? -9.027 7.072 6.157 1.00 80.12 125 GLY A N 1
ATOM 938 C CA . GLY A 1 125 ? -8.599 5.694 6.353 1.00 80.12 125 GLY A CA 1
ATOM 939 C C . GLY A 1 125 ? -8.328 4.985 5.032 1.00 80.12 125 GLY A C 1
ATOM 940 O O . GLY A 1 125 ? -7.949 5.597 4.034 1.00 80.12 125 GLY A O 1
ATOM 941 N N . TYR A 1 126 ? -8.471 3.658 5.022 1.00 87.56 126 TYR A N 1
ATOM 942 C CA . TYR A 1 126 ? -8.364 2.912 3.770 1.00 87.56 126 TYR A CA 1
ATOM 943 C C . TYR A 1 126 ? -9.556 3.235 2.850 1.00 87.56 126 TYR A C 1
ATOM 945 O O . TYR A 1 126 ? -10.667 3.467 3.318 1.00 87.56 126 TYR A O 1
ATOM 953 N N . TYR A 1 127 ? -9.358 3.137 1.535 1.00 85.25 127 TYR A N 1
ATOM 954 C CA . TYR A 1 127 ? -10.438 3.159 0.536 1.00 85.25 127 TYR A CA 1
ATOM 955 C C . TYR A 1 127 ? -10.143 2.186 -0.615 1.00 85.25 127 TYR A C 1
ATOM 957 O O . TYR A 1 127 ? -8.989 1.837 -0.871 1.00 85.25 127 TYR A O 1
ATOM 965 N N . HIS A 1 128 ? -11.175 1.748 -1.342 1.00 86.19 128 HIS A N 1
ATOM 966 C CA . HIS A 1 128 ? -10.991 0.969 -2.572 1.00 86.19 128 HIS A CA 1
ATOM 967 C C . HIS A 1 128 ? -10.406 1.845 -3.684 1.00 86.19 128 HIS A C 1
ATOM 969 O O . HIS A 1 128 ? -11.035 2.813 -4.115 1.00 86.19 128 HIS A O 1
ATOM 975 N N . ALA A 1 129 ? -9.215 1.496 -4.168 1.00 90.62 129 ALA A N 1
ATOM 976 C CA . ALA A 1 129 ? -8.549 2.269 -5.206 1.00 90.62 129 ALA A CA 1
ATOM 977 C C . ALA A 1 129 ? -9.173 1.994 -6.583 1.00 90.62 129 ALA A C 1
ATOM 979 O O . ALA A 1 129 ? -9.369 0.843 -6.975 1.00 90.62 129 ALA A O 1
ATOM 980 N N . LYS A 1 130 ? -9.461 3.072 -7.313 1.00 91.12 130 LYS A N 1
ATOM 981 C CA . LYS A 1 130 ? -9.903 3.062 -8.722 1.00 91.12 130 LYS A CA 1
ATOM 982 C C . LYS A 1 130 ? -8.720 3.288 -9.661 1.00 91.12 130 LYS A C 1
ATOM 984 O O . LYS A 1 130 ? -8.671 2.734 -10.752 1.00 91.12 130 LYS A O 1
ATOM 989 N N . ASP A 1 131 ? -7.767 4.073 -9.184 1.00 90.75 131 ASP A N 1
ATOM 990 C CA . ASP A 1 131 ? -6.545 4.462 -9.860 1.00 90.75 131 ASP A CA 1
ATOM 991 C C . ASP A 1 131 ? -5.356 4.355 -8.895 1.00 90.75 131 ASP A C 1
ATOM 993 O O . ASP A 1 131 ? -5.508 4.399 -7.667 1.00 90.75 131 ASP A O 1
ATOM 997 N N . MET A 1 132 ? -4.169 4.176 -9.467 1.00 93.69 132 MET A N 1
ATOM 998 C CA . MET A 1 132 ? -2.890 4.256 -8.778 1.00 93.69 132 MET A CA 1
ATOM 999 C C . MET A 1 132 ? -2.122 5.466 -9.292 1.00 93.69 132 MET A C 1
ATOM 1001 O O . MET A 1 132 ? -1.668 5.476 -10.435 1.00 93.69 132 MET A O 1
ATOM 1005 N N . LYS A 1 133 ? -1.966 6.480 -8.444 1.00 91.44 133 LYS A N 1
ATOM 1006 C CA . LYS A 1 133 ? -1.328 7.750 -8.790 1.00 91.44 133 LYS A CA 1
ATOM 1007 C C . LYS A 1 133 ? 0.158 7.747 -8.446 1.00 91.44 133 LYS A C 1
ATOM 1009 O O . LYS A 1 133 ? 0.524 7.236 -7.382 1.00 91.44 133 LYS A O 1
ATOM 1014 N N . PRO A 1 134 ? 1.008 8.373 -9.279 1.00 90.12 134 PRO A N 1
ATOM 1015 C CA . PRO A 1 134 ? 2.411 8.579 -8.953 1.00 90.12 134 PRO A CA 1
ATOM 1016 C C . PRO A 1 134 ? 2.567 9.230 -7.578 1.00 90.12 134 PRO A C 1
ATOM 1018 O O . PRO A 1 134 ? 1.893 10.209 -7.245 1.00 90.12 134 PRO A O 1
ATOM 1021 N N . GLY A 1 135 ? 3.450 8.671 -6.760 1.00 88.62 135 GLY A N 1
ATOM 1022 C CA . GLY A 1 135 ? 3.682 9.148 -5.402 1.00 88.62 135 GLY A CA 1
ATOM 1023 C C . GLY A 1 135 ? 2.779 8.514 -4.334 1.00 88.62 135 GLY A C 1
ATOM 1024 O O . GLY A 1 135 ? 3.155 8.380 -3.169 1.00 88.62 135 GLY A O 1
ATOM 1025 N N . LYS A 1 136 ? 1.574 8.071 -4.676 1.00 92.19 136 LYS A N 1
ATOM 1026 C CA . LYS A 1 136 ? 0.715 7.404 -3.694 1.00 92.19 136 LYS A CA 1
ATOM 1027 C C . LYS A 1 136 ? 1.111 5.934 -3.573 1.00 92.19 136 LYS A C 1
ATOM 1029 O O . LYS A 1 136 ? 1.438 5.273 -4.558 1.00 92.19 136 LYS A O 1
ATOM 1034 N N . GLY A 1 137 ? 1.134 5.441 -2.340 1.00 94.81 137 GLY A N 1
ATOM 1035 C CA . GLY A 1 137 ? 1.287 4.022 -2.062 1.00 94.81 137 GLY A CA 1
ATOM 1036 C C . GLY A 1 137 ? -0.079 3.349 -1.998 1.00 94.81 137 GLY A C 1
ATOM 1037 O O . GLY A 1 137 ? -1.076 3.964 -1.619 1.00 94.81 137 GLY A O 1
ATOM 1038 N N . TYR A 1 138 ? -0.104 2.072 -2.347 1.00 96.88 138 TYR A N 1
ATOM 1039 C CA . TYR A 1 138 ? -1.302 1.255 -2.416 1.00 96.88 138 TYR A CA 1
ATOM 1040 C C . TYR A 1 138 ? -1.012 -0.134 -1.869 1.00 96.88 138 TYR A C 1
ATOM 1042 O O . TYR A 1 138 ? 0.067 -0.695 -2.064 1.00 96.88 138 TYR A O 1
ATOM 1050 N N . TRP A 1 139 ? -2.006 -0.713 -1.215 1.00 97.69 139 TRP A N 1
ATOM 1051 C CA . TRP A 1 139 ? -2.026 -2.130 -0.903 1.00 97.69 139 TRP A CA 1
ATOM 1052 C C . TRP A 1 139 ? -2.674 -2.892 -2.041 1.00 97.69 139 TRP A C 1
ATOM 1054 O O . TRP A 1 139 ? -3.808 -2.597 -2.402 1.00 97.69 139 TRP A O 1
ATOM 1064 N N . ALA A 1 140 ? -2.005 -3.913 -2.554 1.00 96.38 140 ALA A N 1
ATOM 1065 C CA . ALA A 1 140 ? -2.585 -4.846 -3.507 1.00 96.38 140 ALA A CA 1
ATOM 1066 C C . ALA A 1 140 ? -2.468 -6.278 -2.973 1.00 96.38 140 ALA A C 1
ATOM 1068 O O . ALA A 1 140 ? -1.427 -6.665 -2.440 1.00 96.38 140 ALA A O 1
ATOM 1069 N N . ASN A 1 141 ? -3.555 -7.045 -3.076 1.00 95.50 141 ASN A N 1
ATOM 1070 C CA . ASN A 1 141 ? -3.588 -8.456 -2.693 1.00 95.50 141 ASN A CA 1
ATOM 1071 C C . ASN A 1 141 ? -3.474 -9.339 -3.931 1.00 95.50 141 ASN A C 1
ATOM 1073 O O . ASN A 1 141 ? -4.285 -9.222 -4.854 1.00 95.50 141 ASN A O 1
ATOM 1077 N N . PHE A 1 142 ? -2.493 -10.232 -3.917 1.00 95.50 142 PHE A N 1
ATOM 1078 C CA . PHE A 1 142 ? -2.176 -11.142 -5.004 1.00 95.50 142 PHE A CA 1
ATOM 1079 C C . PHE A 1 142 ? -2.490 -12.582 -4.597 1.00 95.50 142 PHE A C 1
ATOM 1081 O O . PHE A 1 142 ? -1.930 -13.098 -3.634 1.00 95.50 142 PHE A O 1
ATOM 1088 N N . GLY A 1 143 ? -3.335 -13.277 -5.357 1.00 94.50 143 GLY A N 1
ATOM 1089 C CA . GLY A 1 143 ? -3.617 -14.698 -5.121 1.00 94.50 143 GLY A CA 1
ATOM 1090 C C . GLY A 1 143 ? -2.411 -15.612 -5.385 1.00 94.50 143 GLY A C 1
ATOM 1091 O O . GLY A 1 143 ? -2.315 -16.696 -4.820 1.00 94.50 143 GLY A O 1
ATOM 1092 N N . ALA A 1 144 ? -1.482 -15.167 -6.228 1.00 96.25 144 ALA A N 1
ATOM 1093 C CA . ALA A 1 144 ? -0.245 -15.844 -6.602 1.00 96.25 144 ALA A CA 1
ATOM 1094 C C . ALA A 1 144 ? 0.835 -14.819 -6.987 1.00 96.25 144 ALA A C 1
ATOM 1096 O O . ALA A 1 144 ? 0.515 -13.700 -7.397 1.00 96.25 144 ALA A O 1
ATOM 1097 N N . ALA A 1 145 ? 2.105 -15.220 -6.892 1.00 96.69 145 ALA A N 1
ATOM 10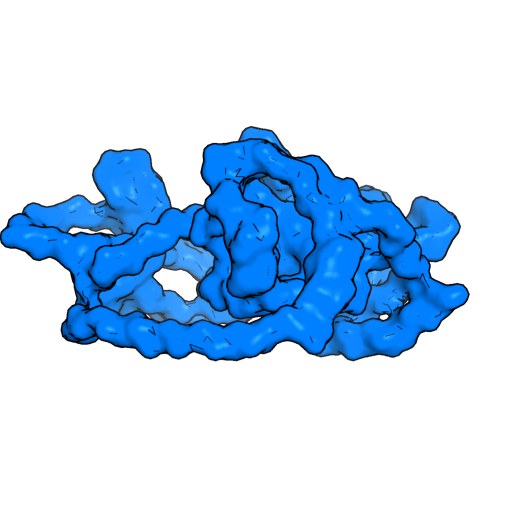98 C CA . ALA A 1 145 ? 3.230 -14.392 -7.318 1.00 96.69 145 ALA A CA 1
ATOM 1099 C C . ALA A 1 145 ? 3.158 -14.064 -8.822 1.00 96.69 145 ALA A C 1
ATOM 1101 O O . ALA A 1 145 ? 2.716 -14.889 -9.623 1.00 96.69 145 ALA A O 1
ATOM 1102 N N . VAL A 1 146 ? 3.598 -12.864 -9.201 1.00 97.12 146 VAL A N 1
ATOM 1103 C CA . VAL A 1 146 ? 3.517 -12.345 -10.574 1.00 97.12 146 VAL A CA 1
ATOM 1104 C C . VAL A 1 146 ? 4.616 -11.319 -10.834 1.00 97.12 146 VAL A C 1
ATOM 1106 O O . VAL A 1 146 ? 5.051 -10.633 -9.915 1.00 97.12 146 VAL A O 1
ATOM 1109 N N . THR A 1 147 ? 5.046 -11.172 -12.084 1.00 97.00 147 THR A N 1
ATOM 1110 C CA . THR A 1 147 ? 5.846 -10.018 -12.516 1.00 97.00 147 THR A CA 1
ATOM 1111 C C . THR A 1 147 ? 4.941 -9.066 -13.283 1.00 97.00 147 THR A C 1
ATOM 1113 O O . THR A 1 147 ? 4.310 -9.475 -14.255 1.00 97.00 147 THR A O 1
ATOM 1116 N N . ILE A 1 148 ? 4.859 -7.816 -12.827 1.00 95.38 148 ILE A N 1
ATOM 1117 C CA . ILE A 1 148 ? 4.072 -6.762 -13.469 1.00 95.38 148 ILE A CA 1
ATOM 1118 C C . ILE A 1 148 ? 5.004 -5.912 -14.323 1.00 95.38 148 ILE A C 1
ATOM 1120 O O . ILE A 1 148 ? 5.952 -5.326 -13.799 1.00 95.38 148 ILE A O 1
ATOM 1124 N N . ASP A 1 149 ? 4.695 -5.810 -15.610 1.00 94.94 149 ASP A N 1
ATOM 1125 C CA . ASP A 1 149 ? 5.246 -4.799 -16.505 1.00 94.94 149 ASP A CA 1
ATOM 1126 C C . ASP A 1 149 ? 4.389 -3.531 -16.422 1.00 94.94 149 ASP A C 1
ATOM 1128 O O . ASP A 1 149 ? 3.312 -3.433 -17.020 1.00 94.94 149 ASP A O 1
ATOM 1132 N N . PHE A 1 150 ? 4.851 -2.566 -15.629 1.00 92.44 150 PHE A N 1
ATOM 1133 C CA . PHE A 1 150 ? 4.168 -1.285 -15.475 1.00 92.44 150 PHE A CA 1
ATOM 1134 C C . PHE A 1 150 ? 4.272 -0.419 -16.734 1.00 92.44 150 PHE A C 1
ATOM 1136 O O . PHE A 1 150 ? 3.374 0.379 -16.980 1.00 92.44 150 PHE A O 1
ATOM 1143 N N . LEU A 1 151 ? 5.308 -0.589 -17.561 1.00 90.94 151 LEU A N 1
ATOM 1144 C CA . LEU A 1 151 ? 5.460 0.201 -18.782 1.00 90.94 151 LEU A CA 1
ATOM 1145 C C . LEU A 1 151 ? 4.357 -0.148 -19.791 1.00 90.94 151 LEU A C 1
ATOM 1147 O O . LEU A 1 151 ? 3.723 0.746 -20.344 1.00 90.94 151 LEU A O 1
ATOM 1151 N N . ALA A 1 152 ? 4.050 -1.438 -19.947 1.00 89.50 152 ALA A N 1
ATOM 1152 C CA . ALA A 1 152 ? 2.952 -1.891 -20.801 1.00 89.50 152 ALA A CA 1
ATOM 1153 C C . ALA A 1 152 ? 1.577 -1.366 -20.336 1.00 89.50 152 ALA A C 1
ATOM 1155 O O . ALA A 1 152 ? 0.726 -1.019 -21.156 1.00 89.50 152 ALA A O 1
ATOM 1156 N N . LEU A 1 153 ? 1.352 -1.277 -19.019 1.00 88.62 153 LEU A N 1
ATOM 1157 C CA . LEU A 1 153 ? 0.109 -0.728 -18.460 1.00 88.62 153 LEU A CA 1
ATOM 1158 C C . LEU A 1 153 ? -0.052 0.760 -18.777 1.00 88.62 153 LEU A C 1
ATOM 1160 O O . LEU A 1 153 ? -1.140 1.206 -19.129 1.00 88.62 153 LEU A O 1
ATOM 1164 N N . GLU A 1 154 ? 1.034 1.520 -18.690 1.00 84.19 154 GLU A N 1
ATOM 1165 C CA . GLU A 1 154 ? 1.042 2.948 -18.997 1.00 84.19 154 GLU A CA 1
ATOM 1166 C C . GLU A 1 154 ? 0.754 3.254 -20.470 1.00 84.19 154 GLU A C 1
ATOM 1168 O O . GLU A 1 154 ? 0.166 4.290 -20.784 1.00 84.19 154 GLU A O 1
ATOM 1173 N N . GLU A 1 155 ? 1.166 2.366 -21.375 1.00 79.81 155 GLU A N 1
ATOM 1174 C CA . GLU A 1 155 ? 0.842 2.446 -22.802 1.00 79.81 155 GLU A CA 1
ATOM 1175 C C . GLU A 1 155 ? -0.620 2.052 -23.074 1.00 79.81 155 GLU A C 1
ATOM 1177 O O . GLU A 1 155 ? -1.279 2.647 -23.929 1.00 79.81 155 GLU A O 1
ATOM 1182 N N . ALA A 1 156 ? -1.157 1.098 -22.305 1.00 71.31 156 ALA A N 1
ATOM 1183 C CA . ALA A 1 156 ? -2.540 0.634 -22.413 1.00 71.31 156 ALA A CA 1
ATOM 1184 C C . ALA A 1 156 ? -3.575 1.623 -21.839 1.00 71.31 156 ALA A C 1
ATOM 1186 O O . ALA A 1 156 ? -4.708 1.668 -22.326 1.00 71.31 156 ALA A O 1
ATOM 1187 N N . SER A 1 157 ? -3.197 2.458 -20.861 1.00 58.34 157 SER A N 1
ATOM 1188 C CA . SER A 1 157 ? -4.070 3.478 -20.248 1.00 58.34 157 SER A CA 1
ATOM 1189 C C . SER A 1 157 ? -4.636 4.507 -21.247 1.00 58.34 157 SER A C 1
ATOM 1191 O O . SER A 1 157 ? -5.596 5.204 -20.928 1.00 58.34 157 SER A O 1
ATOM 1193 N N . GLY A 1 158 ? -4.104 4.590 -22.475 1.00 52.47 158 GLY A N 1
ATOM 1194 C CA . GLY A 1 158 ? -4.655 5.420 -23.555 1.00 52.47 158 GLY A CA 1
ATOM 1195 C C . GLY A 1 158 ? -5.903 4.853 -24.251 1.00 52.47 158 GLY A C 1
ATOM 1196 O O . GLY A 1 158 ? -6.509 5.548 -25.065 1.00 52.47 158 GLY A O 1
ATOM 1197 N N . SER A 1 159 ? -6.301 3.607 -23.969 1.00 49.47 159 SER A N 1
ATOM 1198 C CA . SER A 1 159 ? -7.414 2.944 -24.656 1.00 49.47 159 SER A CA 1
ATOM 1199 C C . SER A 1 159 ? -8.124 1.934 -23.756 1.00 49.47 159 SER A C 1
ATOM 1201 O O . SER A 1 159 ? -7.901 0.734 -23.900 1.00 49.47 159 SER A O 1
ATOM 1203 N N . VAL A 1 160 ? -9.056 2.371 -22.901 1.00 45.69 160 VAL A N 1
ATOM 1204 C CA . VAL A 1 160 ? -10.069 1.451 -22.354 1.00 45.69 160 VAL A CA 1
ATOM 1205 C C . VAL A 1 160 ? -11.464 2.070 -22.364 1.00 45.69 160 VAL A C 1
ATOM 1207 O O . VAL A 1 160 ? -11.751 3.077 -21.722 1.00 45.69 160 VAL A O 1
ATOM 1210 N N . ALA A 1 161 ? -12.336 1.411 -23.130 1.00 41.09 161 ALA A N 1
ATOM 1211 C CA . ALA A 1 161 ? -13.773 1.603 -23.145 1.00 41.09 161 ALA A CA 1
ATOM 1212 C C . ALA A 1 161 ? -14.392 1.125 -21.824 1.00 41.09 161 ALA A C 1
ATOM 1214 O O . ALA A 1 161 ? -14.076 0.048 -21.314 1.00 41.09 161 ALA A O 1
ATOM 1215 N N . THR A 1 162 ? -15.312 1.924 -21.298 1.00 33.97 162 THR A N 1
ATOM 1216 C CA . THR A 1 162 ? -16.060 1.642 -20.075 1.00 33.97 162 THR A CA 1
ATOM 1217 C C . THR A 1 162 ? -16.963 0.420 -20.260 1.00 33.97 162 THR A C 1
ATOM 1219 O O . THR A 1 162 ? -17.760 0.347 -21.196 1.00 33.97 162 THR A O 1
ATOM 1222 N N . LYS A 1 163 ? -16.864 -0.560 -19.353 1.00 34.22 163 LYS A N 1
ATOM 1223 C CA . LYS A 1 163 ? -17.835 -1.660 -19.265 1.00 34.22 163 LYS A CA 1
ATOM 1224 C C . LYS A 1 163 ? -18.912 -1.300 -18.230 1.00 34.22 163 LYS A C 1
ATOM 1226 O O . LYS A 1 163 ? -18.564 -0.713 -17.205 1.00 34.22 163 LYS A O 1
ATOM 1231 N N . PRO A 1 164 ? -20.201 -1.613 -18.463 1.00 41.50 164 PRO A N 1
ATOM 1232 C CA . PRO A 1 164 ? -21.274 -1.138 -17.599 1.00 41.50 164 PRO A CA 1
ATOM 1233 C C . PRO A 1 164 ? -21.228 -1.797 -16.223 1.00 41.50 164 PRO A C 1
ATOM 1235 O O . PRO A 1 164 ? -21.017 -3.006 -16.103 1.00 41.50 164 PRO A O 1
ATOM 1238 N N . VAL A 1 165 ? -21.501 -0.988 -15.204 1.00 38.44 165 VAL A N 1
ATOM 1239 C CA . VAL A 1 165 ? -21.784 -1.433 -13.841 1.00 38.44 165 VAL A CA 1
ATOM 1240 C C . VAL A 1 165 ? -23.126 -2.164 -13.853 1.00 38.44 165 VA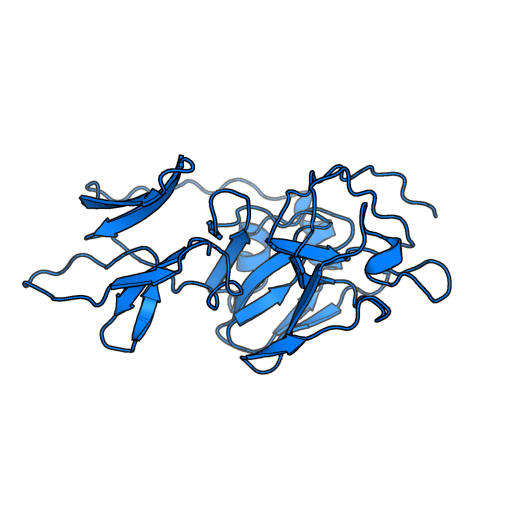L A C 1
ATOM 1242 O O . VAL A 1 165 ? -24.165 -1.573 -14.139 1.00 38.44 165 VAL A O 1
ATOM 1245 N N . VAL A 1 166 ? -23.101 -3.464 -13.567 1.00 37.31 166 VAL A N 1
ATOM 1246 C CA . VAL A 1 166 ? -24.305 -4.240 -13.256 1.00 37.31 166 VAL A CA 1
ATOM 1247 C C . VAL A 1 166 ? -24.580 -4.063 -11.767 1.00 37.31 166 VAL A C 1
ATOM 1249 O O . VAL A 1 166 ? -23.704 -4.333 -10.950 1.00 37.31 166 VAL A O 1
ATOM 1252 N N . ALA A 1 167 ? -25.777 -3.602 -11.413 1.00 48.50 167 ALA A N 1
ATOM 1253 C CA . ALA A 1 167 ? -26.221 -3.519 -10.025 1.00 48.50 167 ALA A CA 1
ATOM 1254 C C . ALA A 1 167 ? -26.828 -4.857 -9.562 1.00 48.50 167 ALA A C 1
ATOM 1256 O O . ALA A 1 167 ? -27.673 -5.406 -10.277 1.00 48.50 167 ALA A O 1
ATOM 1257 N N . PRO A 1 168 ? -26.481 -5.342 -8.356 1.00 48.19 168 PRO A N 1
ATOM 1258 C CA . PRO A 1 168 ? -27.363 -6.198 -7.567 1.00 48.19 168 PRO A CA 1
ATOM 1259 C C . PRO A 1 168 ? -27.803 -5.530 -6.240 1.00 48.19 168 PRO A C 1
ATOM 1261 O O . PRO A 1 168 ? -27.269 -4.483 -5.871 1.00 48.19 168 PRO A O 1
ATOM 1264 N N . PRO A 1 169 ? -28.867 -6.047 -5.587 1.00 58.88 169 PRO A N 1
ATOM 1265 C CA . PRO A 1 169 ? -29.824 -5.231 -4.839 1.00 58.88 169 PRO A CA 1
ATOM 1266 C C . PRO A 1 169 ? -29.782 -5.357 -3.299 1.00 58.88 169 PRO A C 1
ATOM 1268 O O . PRO A 1 169 ? -29.293 -6.320 -2.723 1.00 58.88 169 PRO A O 1
ATOM 1271 N N . THR A 1 170 ? -30.504 -4.426 -2.653 1.00 61.53 170 THR A N 1
ATOM 1272 C CA . THR A 1 170 ? -30.770 -4.214 -1.206 1.00 61.53 170 THR A CA 1
ATOM 1273 C C . THR A 1 170 ? -29.610 -3.672 -0.370 1.00 61.53 170 THR A C 1
ATOM 1275 O O . THR A 1 170 ? -28.614 -4.348 -0.147 1.00 61.53 170 THR A O 1
ATOM 1278 N N . ALA A 1 171 ? -29.802 -2.463 0.169 1.00 67.31 171 ALA A N 1
ATOM 1279 C CA . ALA A 1 171 ? -28.815 -1.779 0.996 1.00 67.31 171 ALA A CA 1
ATOM 1280 C C . ALA A 1 171 ? -28.447 -2.609 2.247 1.00 67.31 171 ALA A C 1
ATOM 1282 O O . ALA A 1 171 ? -29.356 -3.047 2.963 1.00 67.31 171 ALA A O 1
ATOM 1283 N N . PRO A 1 172 ? -27.149 -2.833 2.519 1.00 77.50 172 PRO A N 1
ATOM 1284 C CA . PRO A 1 172 ? -26.702 -3.432 3.772 1.00 77.50 172 PRO A CA 1
ATOM 1285 C C . PRO A 1 172 ? -27.004 -2.497 4.951 1.00 77.50 172 PRO A C 1
ATOM 1287 O O . PRO A 1 172 ? -27.115 -1.280 4.784 1.00 77.50 172 PRO A O 1
ATOM 1290 N N . ALA A 1 173 ? -27.108 -3.053 6.159 1.00 82.81 173 ALA A N 1
ATOM 1291 C CA . ALA A 1 173 ? -27.094 -2.233 7.368 1.00 82.81 173 ALA A CA 1
ATOM 1292 C C . ALA A 1 173 ? -25.678 -1.681 7.592 1.00 82.81 173 ALA A C 1
ATOM 1294 O O . ALA A 1 173 ? -24.698 -2.322 7.217 1.00 82.81 173 ALA A O 1
ATOM 1295 N N . ILE A 1 174 ? -25.561 -0.502 8.200 1.00 85.81 174 ILE A N 1
ATOM 1296 C CA . ILE A 1 174 ? -24.272 0.163 8.410 1.00 85.81 174 ILE A CA 1
ATOM 1297 C C . ILE A 1 174 ? -23.986 0.260 9.905 1.00 85.81 174 ILE A C 1
ATOM 1299 O O . ILE A 1 174 ? -24.802 0.775 10.668 1.00 85.81 174 ILE A O 1
ATOM 1303 N N . LEU A 1 175 ? -22.814 -0.222 10.314 1.00 83.88 175 LEU A N 1
ATOM 1304 C CA . LEU A 1 175 ? -22.219 0.082 11.609 1.00 83.88 175 LEU A CA 1
ATOM 1305 C C . LEU A 1 175 ? -21.228 1.229 11.413 1.00 83.88 175 LEU A C 1
ATOM 1307 O O . LEU A 1 175 ? -20.291 1.106 10.627 1.00 83.88 175 LEU A O 1
ATOM 1311 N N . VAL A 1 176 ? -21.435 2.325 12.134 1.00 85.12 176 VAL A N 1
ATOM 1312 C CA . VAL A 1 176 ? -20.571 3.506 12.084 1.00 85.12 176 VAL A CA 1
ATOM 1313 C C . VAL A 1 176 ? -19.731 3.555 13.353 1.00 85.12 176 VAL A C 1
ATOM 1315 O O . VAL A 1 176 ? -20.268 3.427 14.453 1.00 85.12 176 VAL A O 1
ATOM 1318 N N . ALA A 1 177 ? -18.424 3.743 13.201 1.00 84.81 177 ALA A N 1
ATOM 1319 C CA . ALA A 1 177 ? -17.540 4.100 14.299 1.00 84.81 177 ALA A CA 1
ATOM 1320 C C . ALA A 1 177 ? -16.935 5.471 14.029 1.00 84.81 177 ALA A C 1
ATOM 1322 O O . ALA A 1 177 ? -16.397 5.702 12.947 1.00 84.81 177 ALA A O 1
ATOM 1323 N N . SER A 1 178 ? -17.007 6.349 15.024 1.00 84.00 178 SER A N 1
ATOM 1324 C CA . SER A 1 178 ? -16.493 7.709 14.935 1.00 84.00 178 SER A CA 1
ATOM 1325 C C . SER A 1 178 ? -15.636 8.079 16.142 1.00 84.00 178 SER A C 1
ATOM 1327 O O . SER A 1 178 ? -15.789 7.491 17.215 1.00 84.00 178 SER A O 1
ATOM 1329 N N . THR A 1 179 ? -14.750 9.058 15.972 1.00 80.75 179 THR A N 1
ATOM 1330 C CA . THR A 1 179 ? -13.982 9.673 17.065 1.00 80.75 179 THR A CA 1
ATOM 1331 C C . THR A 1 179 ? -14.451 11.100 17.339 1.00 80.75 179 THR A C 1
ATOM 1333 O O . THR A 1 179 ? -15.093 11.720 16.489 1.00 80.75 179 THR A O 1
ATOM 1336 N N . ASP A 1 180 ? -14.113 11.638 18.514 1.00 79.94 180 ASP A N 1
ATOM 1337 C CA . ASP A 1 180 ? -14.442 13.021 18.892 1.00 79.94 180 ASP A CA 1
ATOM 1338 C C . ASP A 1 180 ? -13.741 14.050 17.984 1.00 79.94 180 ASP A C 1
ATOM 1340 O O . ASP A 1 180 ? -14.234 15.162 17.799 1.00 79.94 180 ASP A O 1
ATOM 1344 N N . GLU A 1 181 ? -12.627 13.669 17.346 1.00 75.00 181 GLU A N 1
ATOM 1345 C CA . GLU A 1 181 ? -11.940 14.469 16.322 1.00 75.00 181 GLU A CA 1
ATOM 1346 C C . GLU A 1 181 ? -12.613 14.401 14.937 1.00 75.00 181 GLU A C 1
ATOM 1348 O O . GLU A 1 181 ? -12.075 14.929 13.962 1.00 75.00 181 GLU A O 1
ATOM 1353 N N . GLY A 1 182 ? -13.775 13.749 14.827 1.00 75.44 182 GLY A N 1
ATOM 1354 C CA . GLY A 1 182 ? -14.591 13.711 13.614 1.00 75.44 182 GLY A CA 1
ATOM 1355 C C . GLY A 1 182 ? -14.149 12.688 12.566 1.00 75.44 182 GLY A C 1
ATOM 1356 O O . GLY A 1 182 ? -14.627 12.749 11.436 1.00 75.44 182 GLY A O 1
ATOM 1357 N N . LYS A 1 183 ? -13.256 11.745 12.903 1.00 78.44 183 LYS A N 1
ATOM 1358 C CA . LYS A 1 183 ? -12.972 10.605 12.016 1.00 78.44 183 LYS A CA 1
ATOM 1359 C C . LYS A 1 183 ? -14.153 9.651 12.034 1.00 78.44 183 LYS A C 1
ATOM 1361 O O . LYS A 1 183 ? -14.673 9.373 13.109 1.00 78.44 183 LYS A O 1
ATOM 1366 N N . GLU A 1 184 ? -14.536 9.117 10.880 1.00 82.38 184 GLU A N 1
ATOM 1367 C CA . GLU A 1 184 ? -15.636 8.163 10.753 1.00 82.38 184 GLU A CA 1
ATOM 1368 C C . GLU A 1 184 ? -15.240 7.021 9.815 1.00 82.38 184 GLU A C 1
ATOM 1370 O O . GLU A 1 184 ? -14.640 7.248 8.769 1.00 82.38 184 GLU A O 1
ATOM 1375 N N . GLN A 1 185 ? -15.596 5.789 10.175 1.00 83.50 185 GLN A N 1
ATOM 1376 C CA . GLN A 1 185 ? -15.475 4.641 9.289 1.00 83.50 185 GLN A CA 1
ATOM 1377 C C . GLN A 1 185 ? -16.730 3.772 9.378 1.00 83.50 185 GLN A C 1
ATOM 1379 O O . GLN A 1 185 ? -17.273 3.521 10.458 1.00 83.50 185 GLN A O 1
ATOM 1384 N N . GLN A 1 186 ? -17.177 3.294 8.219 1.00 86.12 186 GLN A N 1
ATOM 1385 C CA . GLN A 1 186 ? -18.407 2.528 8.071 1.00 86.12 186 GLN A CA 1
ATOM 1386 C C . GLN A 1 186 ? -18.111 1.062 7.751 1.00 86.12 186 GLN A C 1
ATOM 1388 O O . GLN A 1 186 ? -17.252 0.748 6.927 1.00 86.12 186 GLN A O 1
ATOM 1393 N N . LEU A 1 187 ? -18.850 0.163 8.397 1.00 86.62 187 LEU A N 1
ATOM 1394 C CA . LEU A 1 187 ? -18.806 -1.276 8.168 1.00 86.62 187 LEU A CA 1
ATOM 1395 C C . LEU A 1 187 ? -20.169 -1.768 7.672 1.00 86.62 187 LEU A C 1
ATOM 1397 O O . LEU A 1 187 ? -21.203 -1.455 8.260 1.00 86.62 187 LEU A O 1
ATOM 1401 N N . GLN A 1 188 ? -20.171 -2.564 6.606 1.00 87.62 188 GLN A N 1
ATOM 1402 C CA . GLN A 1 188 ? -21.381 -3.086 5.976 1.00 87.62 188 GLN A CA 1
ATOM 1403 C C . GLN A 1 188 ? -21.805 -4.425 6.588 1.00 87.62 188 GLN A C 1
ATOM 1405 O O . GLN A 1 188 ? -21.069 -5.407 6.568 1.00 87.62 188 GLN A O 1
ATOM 1410 N N . LEU A 1 189 ? -23.032 -4.507 7.082 1.00 85.94 189 LEU A N 1
ATOM 1411 C CA . LEU A 1 189 ? -23.636 -5.727 7.601 1.00 85.94 189 LEU A CA 1
ATOM 1412 C C . LEU A 1 189 ? -24.647 -6.257 6.581 1.00 85.94 189 LEU A C 1
ATOM 1414 O O . LEU A 1 189 ? -25.709 -5.668 6.371 1.00 85.94 189 LEU A O 1
ATOM 1418 N N . GLY A 1 190 ? -24.314 -7.378 5.942 1.00 83.94 190 GLY A N 1
ATOM 1419 C CA . GLY A 1 190 ? -25.169 -8.023 4.947 1.00 83.94 190 GLY A CA 1
ATOM 1420 C C . GLY A 1 190 ? -24.912 -7.585 3.505 1.00 83.94 190 GLY A C 1
ATOM 1421 O O . GLY A 1 190 ? -25.869 -7.484 2.732 1.00 83.94 190 GLY A O 1
ATOM 1422 N N . ALA A 1 191 ? -23.646 -7.333 3.159 1.00 83.12 191 ALA A N 1
ATOM 1423 C CA . ALA A 1 191 ? -23.209 -7.051 1.792 1.00 83.12 191 ALA A CA 1
ATOM 1424 C C . ALA A 1 191 ? -23.300 -8.301 0.893 1.00 83.12 191 ALA A C 1
ATOM 1426 O O . ALA A 1 191 ? -23.313 -9.431 1.390 1.00 83.12 191 ALA A O 1
ATOM 1427 N N . ASP A 1 192 ? -23.326 -8.104 -0.428 1.00 80.12 192 ASP A N 1
ATOM 1428 C CA . ASP A 1 192 ? -23.323 -9.204 -1.409 1.00 80.12 192 ASP A CA 1
ATOM 1429 C C . ASP A 1 192 ? -21.962 -9.906 -1.485 1.00 80.12 192 ASP A C 1
ATOM 1431 O O . ASP A 1 192 ? -21.871 -11.115 -1.690 1.00 80.12 192 ASP A O 1
ATOM 1435 N N . TYR A 1 193 ? -20.890 -9.138 -1.306 1.00 78.12 193 TYR A N 1
ATOM 1436 C CA . TYR A 1 193 ? -19.518 -9.618 -1.289 1.00 78.12 193 TYR A CA 1
ATOM 1437 C C . TYR A 1 193 ? -18.649 -8.651 -0.478 1.00 78.12 193 TYR A C 1
ATOM 1439 O O . TYR A 1 193 ? -18.908 -7.448 -0.459 1.00 78.12 193 TYR A O 1
ATOM 1447 N N . VAL A 1 194 ? -17.607 -9.168 0.180 1.00 81.81 194 VAL A N 1
ATOM 1448 C CA . VAL A 1 194 ? -16.638 -8.361 0.934 1.00 81.81 194 VAL A CA 1
ATOM 1449 C C . VAL A 1 194 ? -15.218 -8.747 0.551 1.00 81.81 194 VAL A C 1
ATOM 1451 O O . VAL A 1 194 ? -14.887 -9.924 0.429 1.00 81.81 194 VAL A O 1
ATOM 1454 N N . HIS A 1 195 ? -14.368 -7.741 0.366 1.00 82.19 195 HIS A N 1
ATOM 1455 C CA . HIS A 1 195 ? -12.937 -7.954 0.200 1.00 82.19 195 HIS A CA 1
ATOM 1456 C C . HIS A 1 195 ? -12.260 -8.027 1.570 1.00 82.19 195 HIS A C 1
ATOM 1458 O O . HIS A 1 195 ? -12.615 -7.292 2.497 1.00 82.19 195 HIS A O 1
ATOM 1464 N N . HIS A 1 196 ? -11.242 -8.879 1.680 1.00 84.06 196 HIS A N 1
ATOM 1465 C CA . HIS A 1 196 ? -10.331 -8.822 2.814 1.00 84.06 196 HIS A CA 1
ATOM 1466 C C . HIS A 1 196 ? -9.591 -7.483 2.816 1.00 84.06 196 HIS A C 1
ATOM 1468 O O . HIS A 1 196 ? -9.208 -6.972 1.761 1.00 84.06 196 HIS A O 1
ATOM 1474 N N . LEU A 1 197 ? -9.390 -6.925 4.005 1.00 85.88 197 LEU A N 1
ATOM 1475 C CA . LEU A 1 197 ? -8.644 -5.690 4.184 1.00 85.88 197 LEU A CA 1
ATOM 1476 C C . LEU A 1 197 ? -7.136 -5.931 4.127 1.00 85.88 197 LEU A C 1
ATOM 1478 O O . LEU A 1 197 ? -6.673 -7.003 4.540 1.00 85.88 197 LEU A O 1
ATOM 1482 N N . PRO A 1 198 ? -6.365 -4.909 3.710 1.00 87.25 198 PRO A N 1
ATOM 1483 C CA . PRO A 1 198 ? -4.921 -4.896 3.881 1.00 87.25 198 PRO A CA 1
ATOM 1484 C C . PRO A 1 198 ? -4.503 -5.118 5.338 1.00 87.25 198 PRO A C 1
ATOM 1486 O O . PRO A 1 198 ? -5.336 -5.004 6.243 1.00 87.25 198 PRO A O 1
ATOM 1489 N N . PRO A 1 199 ? -3.213 -5.361 5.622 1.00 90.44 199 PRO A N 1
ATOM 1490 C CA . PRO A 1 199 ? -2.691 -5.381 6.984 1.00 90.44 199 PRO A CA 1
ATOM 1491 C C . PRO A 1 199 ? -3.098 -4.139 7.792 1.00 90.44 199 PRO A C 1
ATOM 1493 O O . PRO A 1 199 ? -3.432 -3.081 7.246 1.00 90.44 199 PRO A O 1
ATOM 1496 N N . ARG A 1 200 ? -3.119 -4.266 9.124 1.00 90.50 200 ARG A N 1
ATOM 1497 C CA . ARG A 1 200 ? -3.442 -3.132 10.006 1.00 90.50 200 ARG A CA 1
ATOM 1498 C C . ARG A 1 200 ? -2.501 -1.971 9.720 1.00 90.50 200 ARG A C 1
ATOM 1500 O O . ARG A 1 200 ? -1.310 -2.232 9.553 1.00 90.50 200 ARG A O 1
ATOM 1507 N N . PRO A 1 201 ? -2.999 -0.730 9.619 1.00 87.75 201 PRO A N 1
ATOM 1508 C CA . PRO A 1 201 ? -2.100 0.400 9.495 1.00 87.75 201 PRO A CA 1
ATOM 1509 C C . PRO A 1 201 ? -1.266 0.487 10.785 1.00 87.75 201 PRO A C 1
ATOM 1511 O O . PRO A 1 201 ? -1.675 -0.066 11.816 1.00 87.75 201 PRO A O 1
ATOM 1514 N N . PRO A 1 202 ? -0.097 1.143 10.759 1.00 88.38 202 PRO A N 1
ATOM 1515 C CA . PRO A 1 202 ? 0.705 1.315 11.961 1.00 88.38 202 PRO A CA 1
ATOM 1516 C C . PRO A 1 202 ? -0.096 1.936 13.119 1.00 88.38 202 PRO A C 1
ATOM 1518 O O . PRO A 1 202 ? -1.119 2.596 12.916 1.00 88.38 202 PRO A O 1
ATOM 1521 N N . ALA A 1 203 ? 0.372 1.719 14.350 1.00 86.25 203 ALA A N 1
ATOM 1522 C CA . ALA A 1 203 ? -0.276 2.261 15.543 1.00 86.25 203 ALA A CA 1
ATOM 1523 C C . ALA A 1 203 ? -0.407 3.797 15.473 1.00 86.25 203 ALA A C 1
ATOM 1525 O O . ALA A 1 203 ? 0.463 4.480 14.925 1.00 86.25 203 ALA A O 1
ATOM 1526 N N . GLY A 1 204 ? -1.499 4.330 16.031 1.00 82.75 204 GLY A N 1
ATOM 1527 C CA . GLY A 1 204 ? -1.851 5.755 15.948 1.00 82.75 204 GLY A CA 1
ATOM 1528 C C . GLY A 1 204 ? -2.772 6.111 14.773 1.00 82.75 204 GLY A C 1
ATOM 1529 O O . GLY A 1 204 ? -3.133 7.271 14.604 1.00 82.75 204 GLY A O 1
ATOM 1530 N N . THR A 1 205 ? -3.190 5.132 13.966 1.00 85.31 205 THR A N 1
ATOM 1531 C CA . THR A 1 205 ? -4.244 5.301 12.953 1.00 85.31 205 THR A CA 1
ATOM 1532 C C . THR A 1 205 ? -5.582 4.766 13.459 1.00 85.31 205 THR A C 1
ATOM 1534 O O . THR A 1 205 ? -5.626 3.656 13.991 1.00 85.31 205 THR A O 1
ATOM 1537 N N . PHE A 1 206 ? -6.663 5.525 13.237 1.00 86.25 206 PHE A N 1
ATOM 1538 C CA . PHE A 1 206 ? -8.033 5.049 13.437 1.00 86.25 206 PHE A CA 1
ATOM 1539 C C . PHE A 1 206 ? -8.368 3.989 12.385 1.00 86.25 206 PHE A C 1
ATOM 1541 O O . PHE A 1 206 ? -8.269 4.265 11.192 1.00 86.25 206 PHE A O 1
ATOM 1548 N N . ASP A 1 207 ? -8.721 2.782 12.818 1.00 89.62 207 ASP A N 1
ATOM 1549 C CA . ASP A 1 207 ? -9.076 1.674 11.925 1.00 89.62 207 ASP A CA 1
ATOM 1550 C C . ASP A 1 207 ? -10.030 0.726 12.665 1.00 89.62 207 ASP A C 1
ATOM 1552 O O . ASP A 1 207 ? -9.722 0.234 13.757 1.00 89.62 207 ASP A O 1
ATOM 1556 N N . ILE A 1 208 ? -11.214 0.492 12.091 1.00 89.38 208 ILE A N 1
ATOM 1557 C CA . ILE A 1 208 ? -12.181 -0.496 12.586 1.00 89.38 208 ILE A CA 1
ATOM 1558 C C . ILE A 1 208 ? -12.332 -1.642 11.585 1.00 89.38 208 ILE A C 1
ATOM 1560 O O . ILE A 1 208 ? -12.366 -1.436 10.371 1.00 89.38 208 ILE A O 1
ATOM 1564 N N . ARG A 1 209 ? -12.422 -2.878 12.083 1.00 91.75 209 ARG A N 1
ATOM 1565 C CA . ARG A 1 209 ? -12.540 -4.077 11.241 1.00 91.75 209 ARG A CA 1
ATOM 1566 C C . ARG A 1 209 ? -13.506 -5.091 11.815 1.00 91.75 209 ARG A C 1
ATOM 1568 O O . ARG A 1 209 ? -13.537 -5.286 13.031 1.00 91.75 209 ARG A O 1
ATOM 1575 N N . ILE A 1 210 ? -14.207 -5.791 10.928 1.00 90.62 210 ILE A N 1
ATOM 1576 C CA . ILE A 1 210 ? -14.952 -7.006 11.264 1.00 90.62 210 ILE A CA 1
ATOM 1577 C C . ILE A 1 210 ? -14.127 -8.215 10.836 1.00 90.62 210 ILE A C 1
ATOM 1579 O O . ILE A 1 210 ? -13.544 -8.218 9.752 1.00 90.62 210 ILE A O 1
ATOM 1583 N N . HIS A 1 211 ? -14.065 -9.226 11.695 1.00 87.56 211 HIS A N 1
ATOM 1584 C CA . HIS A 1 211 ? -13.370 -10.477 11.429 1.00 87.56 211 HIS A CA 1
ATOM 1585 C C . HIS A 1 211 ? -14.363 -11.597 11.114 1.00 87.56 211 HIS A C 1
ATOM 1587 O O . HIS A 1 211 ? -15.342 -11.770 11.845 1.00 87.56 211 HIS A O 1
ATOM 1593 N N . ASP A 1 212 ? -14.084 -12.354 10.050 1.00 82.31 212 ASP A N 1
ATOM 1594 C CA . ASP A 1 212 ? -14.746 -13.634 9.788 1.00 82.31 212 ASP A CA 1
ATOM 1595 C C . ASP A 1 212 ? -14.273 -14.721 10.776 1.00 82.31 212 ASP A C 1
ATOM 1597 O O . ASP A 1 212 ? -13.355 -14.507 11.576 1.00 82.31 212 ASP A O 1
ATOM 1601 N N . ASP A 1 213 ? -14.888 -15.903 10.717 1.00 76.88 213 ASP A N 1
ATOM 1602 C CA . ASP A 1 213 ? -14.550 -17.034 11.596 1.00 76.88 213 ASP A CA 1
ATOM 1603 C C . ASP A 1 213 ? -13.113 -17.547 11.397 1.00 76.88 213 ASP A C 1
ATOM 1605 O O . ASP A 1 213 ? -12.540 -18.171 12.289 1.00 76.88 213 ASP A O 1
ATOM 1609 N N . SER A 1 214 ? -12.505 -17.258 10.240 1.00 77.81 214 SER A N 1
ATOM 1610 C CA . SER A 1 214 ? -11.098 -17.564 9.945 1.00 77.81 214 SER A CA 1
ATOM 1611 C C . SER A 1 214 ? -10.142 -16.478 10.460 1.00 77.81 214 SER A C 1
ATOM 1613 O O . SER A 1 214 ? -8.926 -16.601 10.323 1.00 77.81 214 SER A O 1
ATOM 1615 N N . GLY A 1 215 ? -10.673 -15.414 11.070 1.00 79.31 215 GLY A N 1
ATOM 1616 C CA . GLY A 1 215 ? -9.924 -14.276 11.586 1.00 79.31 215 GLY A CA 1
ATOM 1617 C C . GLY A 1 215 ? -9.556 -13.231 10.533 1.00 79.31 215 GLY A C 1
ATOM 1618 O O . GLY A 1 215 ? -8.915 -12.233 10.888 1.00 79.31 215 GLY A O 1
ATOM 1619 N N . ASN A 1 216 ? -9.963 -13.392 9.270 1.00 81.69 216 ASN A N 1
ATOM 1620 C CA . ASN A 1 216 ? -9.660 -12.412 8.235 1.00 81.69 216 ASN A CA 1
ATOM 1621 C C . ASN A 1 216 ? -10.491 -11.154 8.438 1.00 81.69 216 ASN A C 1
ATOM 1623 O O . ASN A 1 216 ? -11.697 -11.205 8.671 1.00 81.69 216 ASN A O 1
ATOM 1627 N N . ALA A 1 217 ? -9.835 -10.009 8.310 1.00 87.75 217 ALA A N 1
ATOM 1628 C CA . ALA A 1 217 ? -10.467 -8.726 8.532 1.00 87.75 217 ALA A CA 1
ATOM 1629 C C . ALA A 1 217 ? -11.085 -8.174 7.240 1.00 87.75 217 ALA A C 1
ATOM 1631 O O . ALA A 1 217 ? -10.515 -8.334 6.162 1.00 87.75 217 ALA A O 1
ATOM 1632 N N . SER A 1 218 ? -12.224 -7.500 7.347 1.00 86.50 218 SER A N 1
ATOM 1633 C CA . SER A 1 218 ? -12.958 -6.893 6.232 1.00 86.50 218 SER A CA 1
ATOM 1634 C C . SER A 1 218 ? -13.752 -5.665 6.703 1.00 86.50 218 SER A C 1
ATOM 1636 O O . SER A 1 218 ? -13.912 -5.434 7.908 1.00 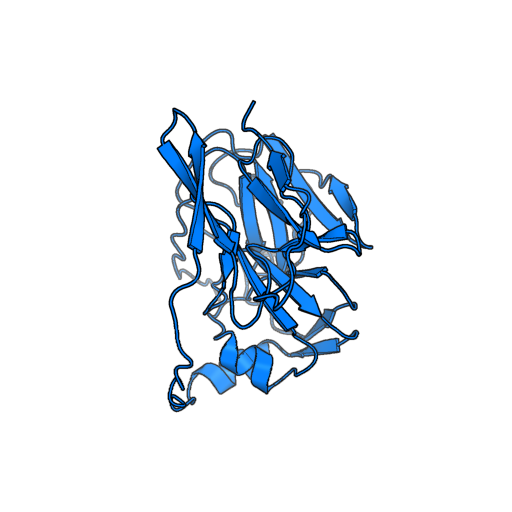86.50 218 SER A O 1
ATOM 1638 N N . TRP A 1 219 ? -14.260 -4.871 5.756 1.00 82.06 219 TRP A N 1
ATOM 1639 C CA . TRP A 1 219 ? -15.204 -3.780 6.039 1.00 82.06 219 TRP A CA 1
ATOM 1640 C C . TRP A 1 219 ? -16.658 -4.215 6.113 1.00 82.06 219 TRP A C 1
ATOM 1642 O O . TRP A 1 219 ? -17.564 -3.390 6.047 1.00 82.06 219 TRP A O 1
ATOM 1652 N N . GLY A 1 220 ? -16.919 -5.506 6.232 1.00 85.38 220 GLY A N 1
ATOM 1653 C CA . GLY A 1 220 ? -18.286 -5.952 6.307 1.00 85.38 220 GLY A CA 1
ATOM 1654 C C . GLY A 1 220 ? -18.419 -7.445 6.393 1.00 85.38 220 GLY A C 1
ATOM 1655 O O . GLY A 1 220 ? -17.448 -8.184 6.343 1.00 85.38 220 GLY A O 1
ATOM 1656 N N . VAL A 1 221 ? -19.655 -7.896 6.468 1.00 85.56 221 VAL A N 1
ATOM 1657 C CA . VAL A 1 221 ? -19.974 -9.317 6.449 1.00 85.56 221 VAL A CA 1
ATOM 1658 C C . VAL A 1 221 ? -20.981 -9.595 5.362 1.00 85.56 221 VAL A C 1
ATOM 1660 O O . VAL A 1 221 ? -21.910 -8.813 5.129 1.00 85.56 221 VAL A O 1
ATOM 1663 N N . VAL A 1 222 ? -20.779 -10.723 4.690 1.00 86.38 222 VAL A N 1
ATOM 1664 C CA . VAL A 1 222 ? -21.705 -11.203 3.671 1.00 86.38 222 VAL A CA 1
ATOM 1665 C C . VAL A 1 222 ? -23.029 -11.559 4.332 1.00 86.38 222 VAL A C 1
ATOM 1667 O O . VAL A 1 222 ? -23.045 -12.089 5.448 1.00 86.38 222 VAL A O 1
ATOM 1670 N N . ARG A 1 223 ? -24.141 -11.285 3.649 1.00 85.00 223 ARG A N 1
ATOM 1671 C CA . ARG A 1 223 ? -25.482 -11.618 4.142 1.00 85.00 223 ARG A CA 1
ATOM 1672 C C . ARG A 1 223 ? -25.587 -13.098 4.520 1.00 85.00 223 ARG A C 1
ATOM 1674 O O . ARG A 1 223 ? -25.273 -13.971 3.718 1.00 85.00 223 ARG A O 1
ATOM 1681 N N . GLN A 1 224 ? -26.076 -13.362 5.730 1.00 79.31 224 GLN A N 1
ATOM 1682 C CA . GLN A 1 224 ? -26.311 -14.710 6.247 1.00 79.31 224 GLN A CA 1
ATOM 1683 C C . GLN A 1 224 ? -27.809 -15.020 6.293 1.00 79.31 224 GLN A C 1
ATOM 1685 O O . GLN A 1 224 ? -28.626 -14.143 6.570 1.00 79.31 224 GLN A O 1
ATOM 1690 N N . SER A 1 225 ? -28.172 -16.281 6.051 1.00 78.94 225 SER A N 1
ATOM 1691 C CA . SER A 1 225 ? -29.544 -16.781 6.230 1.00 78.94 225 SER A CA 1
ATOM 1692 C C . SER A 1 225 ? -29.862 -17.162 7.680 1.00 78.94 225 SER A C 1
ATOM 1694 O O . SER A 1 225 ? -31.022 -17.395 8.011 1.00 78.94 225 SER A O 1
ATOM 1696 N N . LEU A 1 226 ? -28.840 -17.253 8.534 1.00 81.69 226 LEU A N 1
ATOM 1697 C CA . LEU A 1 226 ? -28.936 -17.582 9.955 1.00 81.69 226 LEU A CA 1
ATOM 1698 C C . LEU A 1 226 ? -28.238 -16.499 10.794 1.00 81.69 226 LEU A C 1
ATOM 1700 O O . LEU A 1 226 ? -27.343 -15.824 10.281 1.00 81.69 226 LEU A O 1
ATOM 1704 N N . PRO A 1 227 ? -28.614 -16.325 12.075 1.00 82.31 227 PRO A N 1
ATOM 1705 C CA . PRO A 1 227 ? -27.888 -15.443 12.981 1.00 82.31 227 PRO A CA 1
ATOM 1706 C C . PRO A 1 227 ? -26.409 -15.832 13.073 1.00 82.31 227 PRO A C 1
ATOM 1708 O O . PRO A 1 227 ? -26.083 -17.010 13.215 1.00 82.31 227 PRO A O 1
ATOM 1711 N N . ALA A 1 228 ? -25.531 -14.833 13.029 1.00 81.62 228 ALA A N 1
ATOM 1712 C CA . ALA A 1 228 ? -24.088 -14.997 13.143 1.00 81.62 228 ALA A CA 1
ATOM 1713 C C . ALA A 1 228 ? -23.510 -13.939 14.091 1.00 81.62 228 ALA A C 1
ATOM 1715 O O . ALA A 1 228 ? -24.046 -12.834 14.207 1.00 81.62 228 ALA A O 1
ATOM 1716 N N . THR A 1 229 ? -22.409 -14.286 14.753 1.00 85.56 229 THR A N 1
ATOM 1717 C CA . THR A 1 229 ? -21.677 -13.396 15.659 1.00 85.56 229 THR A CA 1
ATOM 1718 C C . THR A 1 229 ? -20.319 -13.103 15.053 1.00 85.56 229 THR A C 1
ATOM 1720 O O . THR A 1 229 ? -19.616 -14.025 14.658 1.00 85.56 229 THR A O 1
ATOM 1723 N N . TYR A 1 230 ? -19.925 -11.832 15.038 1.00 87.38 230 TYR A N 1
ATOM 1724 C CA . TYR A 1 230 ? -18.640 -11.412 14.490 1.00 87.38 230 TYR A CA 1
ATOM 1725 C C . TYR A 1 230 ? -17.812 -10.671 15.528 1.00 87.38 230 TYR A C 1
ATOM 1727 O O . TYR A 1 230 ? -18.337 -9.912 16.347 1.00 87.38 230 TYR A O 1
ATOM 1735 N N . ARG A 1 231 ? -16.493 -10.855 15.465 1.00 89.25 231 ARG A N 1
ATOM 1736 C CA . ARG A 1 231 ? -15.556 -10.069 16.265 1.00 89.25 231 ARG A CA 1
ATOM 1737 C C . ARG A 1 231 ? -15.279 -8.745 15.561 1.00 89.25 231 ARG A C 1
ATOM 1739 O O . ARG A 1 231 ? -14.871 -8.731 14.403 1.00 89.25 231 ARG A O 1
ATOM 1746 N N . VAL A 1 232 ? -15.420 -7.647 16.296 1.00 89.19 232 VAL A N 1
ATOM 1747 C CA . VAL A 1 232 ? -15.025 -6.305 15.850 1.00 89.19 232 VAL A CA 1
ATOM 1748 C C . VAL A 1 232 ? -13.746 -5.892 16.570 1.00 89.19 232 VAL A C 1
ATOM 1750 O O . VAL A 1 232 ? -13.596 -6.135 17.769 1.00 89.19 232 VAL A O 1
ATOM 1753 N N . THR A 1 233 ? -12.805 -5.284 15.851 1.00 89.12 233 THR A N 1
ATOM 1754 C CA . THR A 1 233 ? -11.609 -4.675 16.449 1.00 89.12 233 THR A CA 1
ATOM 1755 C C . THR A 1 233 ? -11.506 -3.216 16.069 1.00 89.12 233 THR A C 1
ATOM 1757 O O . THR A 1 233 ? -11.703 -2.885 14.903 1.00 89.12 233 THR A O 1
ATOM 1760 N N . LEU A 1 234 ? -11.147 -2.388 17.046 1.00 86.88 234 LEU A N 1
ATOM 1761 C CA . LEU A 1 234 ? -10.956 -0.951 16.910 1.00 86.88 234 LEU A CA 1
ATOM 1762 C C . LEU A 1 234 ? -9.518 -0.592 17.298 1.00 86.88 234 LEU A C 1
ATOM 1764 O O . LEU A 1 234 ? -9.057 -0.984 18.372 1.00 86.88 234 LEU A O 1
ATOM 1768 N N . GLN A 1 235 ? -8.828 0.146 16.435 1.00 87.75 235 GLN A N 1
ATOM 1769 C CA . GLN A 1 235 ? -7.557 0.798 16.729 1.00 87.75 235 GLN A CA 1
ATOM 1770 C C . GLN A 1 235 ? -7.801 2.301 16.903 1.00 87.75 235 GLN A C 1
ATOM 1772 O O . GLN A 1 235 ? -8.382 2.932 16.024 1.00 87.75 235 GLN A O 1
ATOM 1777 N N . ALA A 1 236 ? -7.377 2.856 18.040 1.00 75.44 236 ALA A N 1
ATOM 1778 C CA . ALA A 1 236 ? -7.519 4.275 18.360 1.00 75.44 236 ALA A CA 1
ATOM 1779 C C . ALA A 1 236 ? -6.254 5.079 18.007 1.00 75.44 236 ALA A C 1
ATOM 1781 O O . ALA A 1 236 ? -5.150 4.534 17.902 1.00 75.44 236 ALA A O 1
ATOM 1782 N N . VAL A 1 237 ? -6.441 6.389 17.841 1.00 71.00 237 VAL A N 1
ATOM 1783 C CA . VAL A 1 237 ? -5.392 7.401 17.663 1.00 71.00 237 VAL A CA 1
ATOM 1784 C C . VAL A 1 237 ? -4.998 7.871 19.066 1.00 71.00 237 VAL A C 1
ATOM 1786 O O . VAL A 1 237 ? -5.601 8.806 19.570 1.00 71.00 237 VAL A O 1
ATOM 1789 N N . ASN A 1 238 ? -4.094 7.177 19.758 1.00 57.97 238 ASN A N 1
ATOM 1790 C CA . ASN A 1 238 ? -3.544 7.712 21.014 1.00 57.97 238 ASN A CA 1
ATOM 1791 C C . ASN A 1 238 ? -2.434 8.722 20.731 1.00 57.97 238 ASN A C 1
ATOM 1793 O O . ASN A 1 238 ? -1.636 8.448 19.803 1.00 57.97 238 ASN A O 1
#